Protein AF-A0A6F8SII3-F1 (afdb_monomer_lite)

Radius of gyration: 32.86 Å; chains: 1; bounding box: 68×38×106 Å

Foldseek 3Di:
DDDDDDDDDDDDDDDDDDDDDDDDDDDDDDDDDPVPVVVVVVVVVVVVPPVVPDPPVLVVLLLLLLVLLVVLLVVLLVQLCCQQPVVVVCLVLVVADDDVSSVVSNVVSVVSVVLSPLRPVCSVPVVVPVVSLVVNLVSLVCQLVVLVVCLVPDDPPSVSNNVVSVVSNVSSVVSSCSNCVSSVVSVVVVVVVVVVVVVVVVVVVVD

Organism: NCBI:txid2707299

Secondary structure (DSSP, 8-state):
---------------------------------HHHHHHHHHHHHHHTT------HHHHHHHHHHHHHHHHHHHHHHHHHHHHHH-GGGTGGGGT--HHHHHHHHHHHHHHHHHHHTTHHHHHH-TTT-HHHHHHHHHHHHHHHHHHHHHHHHPPTT-HHHHHHHHHHHHHHHHHHHHHHHHHHHHHHHHHHHHHHHHHHHHHHTT-

Structure (mmCIF, N/CA/C/O backbone):
data_AF-A0A6F8SII3-F1
#
_entry.id   AF-A0A6F8SII3-F1
#
loop_
_atom_site.group_PDB
_atom_site.id
_atom_site.type_symbol
_atom_site.label_atom_id
_atom_site.label_alt_id
_atom_site.label_comp_id
_atom_site.label_asym_id
_atom_site.label_entity_id
_atom_site.label_seq_id
_atom_site.pdbx_PDB_ins_code
_atom_site.Cartn_x
_atom_site.Cartn_y
_atom_site.Cartn_z
_atom_site.occupancy
_atom_site.B_iso_or_equiv
_atom_site.auth_seq_id
_atom_site.auth_comp_id
_atom_site.auth_asym_id
_atom_site.auth_atom_id
_atom_site.pdbx_PDB_model_num
ATOM 1 N N . MET A 1 1 ? 44.260 -7.971 26.014 1.00 38.69 1 MET A N 1
ATOM 2 C CA . MET A 1 1 ? 43.285 -7.071 26.680 1.00 38.69 1 MET A CA 1
ATOM 3 C C . MET A 1 1 ? 41.917 -7.359 26.072 1.00 38.69 1 MET A C 1
ATOM 5 O O . MET A 1 1 ? 41.828 -7.253 24.866 1.00 38.69 1 MET A O 1
ATOM 9 N N . ARG A 1 2 ? 40.842 -7.787 26.737 1.00 38.59 2 ARG A N 1
ATOM 10 C CA . ARG A 1 2 ? 40.501 -8.085 28.137 1.00 38.59 2 ARG A CA 1
ATOM 11 C C . ARG A 1 2 ? 39.716 -9.412 28.132 1.00 38.59 2 ARG A C 1
ATOM 13 O O . ARG A 1 2 ? 38.865 -9.598 27.271 1.00 38.59 2 ARG A O 1
ATOM 20 N N . SER A 1 3 ? 40.019 -10.299 29.076 1.00 33.94 3 SER A N 1
ATOM 21 C CA . SER A 1 3 ? 39.288 -11.546 29.341 1.00 33.94 3 SER A CA 1
ATOM 22 C C . SER A 1 3 ? 38.305 -11.300 30.490 1.00 33.94 3 SER A C 1
ATOM 24 O O . SER A 1 3 ? 38.691 -10.696 31.492 1.00 33.94 3 SER A O 1
ATOM 26 N N . PHE A 1 4 ? 37.046 -11.712 30.334 1.00 34.69 4 PHE A N 1
ATOM 27 C CA . PHE A 1 4 ? 36.018 -11.664 31.378 1.00 34.69 4 PHE A CA 1
ATOM 28 C C . PHE A 1 4 ? 36.060 -12.970 32.182 1.00 34.69 4 PHE A C 1
ATOM 30 O O . PHE A 1 4 ? 35.925 -14.048 31.608 1.00 34.69 4 PHE A O 1
ATOM 37 N N . ASN A 1 5 ? 36.226 -12.874 33.503 1.00 42.47 5 ASN A N 1
ATOM 38 C CA . ASN A 1 5 ? 36.204 -14.006 34.432 1.00 42.47 5 ASN A CA 1
ATOM 39 C C . ASN A 1 5 ? 35.095 -13.784 35.484 1.00 42.47 5 ASN A C 1
ATOM 41 O O . ASN A 1 5 ? 35.130 -12.753 36.159 1.00 42.47 5 ASN A O 1
ATOM 45 N N . PRO A 1 6 ? 34.114 -14.694 35.642 1.00 46.72 6 PRO A N 1
ATOM 46 C CA . PRO A 1 6 ? 33.075 -14.596 36.657 1.00 46.72 6 PRO A CA 1
ATOM 47 C C . PRO A 1 6 ? 33.342 -15.590 37.796 1.00 46.72 6 PRO A C 1
ATOM 49 O O . PRO A 1 6 ? 33.212 -16.796 37.602 1.00 46.72 6 PRO A O 1
ATOM 52 N N . ARG A 1 7 ? 33.684 -15.106 38.997 1.00 34.50 7 ARG A N 1
ATOM 53 C CA . ARG A 1 7 ? 33.478 -15.825 40.273 1.00 34.50 7 ARG A CA 1
ATOM 54 C C . ARG A 1 7 ? 33.967 -15.004 41.459 1.00 34.50 7 ARG A C 1
ATOM 56 O O . ARG A 1 7 ? 35.156 -14.737 41.576 1.00 34.50 7 ARG A O 1
ATOM 63 N N . SER A 1 8 ? 33.048 -14.681 42.358 1.00 35.84 8 SER A N 1
ATOM 64 C CA . SER A 1 8 ? 33.294 -14.441 43.785 1.00 35.84 8 SER A CA 1
ATOM 65 C C . SER A 1 8 ? 31.923 -14.289 44.450 1.00 35.84 8 SER A C 1
ATOM 67 O O . SER A 1 8 ? 31.066 -13.640 43.862 1.00 35.84 8 SER A O 1
ATOM 69 N N . ALA A 1 9 ? 31.581 -14.784 45.630 1.00 34.91 9 ALA A N 1
ATOM 70 C CA . ALA A 1 9 ? 32.000 -15.880 46.497 1.00 34.91 9 ALA A CA 1
ATOM 71 C C . ALA A 1 9 ? 30.883 -15.924 47.574 1.00 34.91 9 ALA A C 1
ATOM 73 O O . ALA A 1 9 ? 30.356 -14.875 47.942 1.00 34.91 9 ALA A O 1
ATOM 74 N N . ALA A 1 10 ? 30.480 -17.107 48.043 1.00 38.06 10 ALA A N 1
ATOM 75 C CA . ALA A 1 10 ? 29.629 -17.266 49.237 1.00 38.06 10 ALA A CA 1
ATOM 76 C C . ALA A 1 10 ? 30.468 -16.972 50.525 1.00 38.06 10 ALA A C 1
ATOM 78 O O . ALA A 1 10 ? 31.677 -16.780 50.364 1.00 38.06 10 ALA A O 1
ATOM 79 N N . PRO A 1 11 ? 29.934 -16.956 51.778 1.00 45.59 11 PRO A N 1
ATOM 80 C CA . PRO A 1 11 ? 29.246 -18.109 52.373 1.00 45.59 11 PRO A CA 1
ATOM 81 C C . PRO A 1 11 ? 28.088 -17.830 53.360 1.00 45.59 11 PRO A C 1
ATOM 83 O O . PRO A 1 11 ? 27.842 -16.728 53.840 1.00 45.59 11 PRO A O 1
ATOM 86 N N . VAL A 1 12 ? 27.401 -18.940 53.626 1.00 42.88 12 VAL A N 1
ATOM 87 C CA . VAL A 1 12 ? 26.365 -19.243 54.619 1.00 42.88 12 VAL A CA 1
ATOM 88 C C . VAL A 1 12 ? 26.913 -19.172 56.049 1.00 42.88 12 VAL A C 1
ATOM 90 O O . VAL A 1 12 ? 28.041 -19.598 56.291 1.00 42.88 12 VAL A O 1
ATOM 93 N N . GLN A 1 13 ? 26.084 -18.728 56.999 1.00 37.84 13 GLN A N 1
ATOM 94 C CA . GLN A 1 13 ? 26.328 -18.909 58.429 1.00 37.84 13 GLN A CA 1
ATOM 95 C C . GLN A 1 13 ? 25.034 -19.343 59.133 1.00 37.84 13 GLN A C 1
ATOM 97 O O . GLN A 1 13 ? 24.027 -18.640 59.108 1.00 37.84 13 GLN A O 1
ATOM 102 N N . ASP A 1 14 ? 25.097 -20.542 59.704 1.00 39.12 14 ASP A N 1
ATOM 103 C CA . ASP A 1 14 ? 24.102 -21.201 60.548 1.00 39.12 14 ASP A CA 1
ATOM 104 C C . ASP A 1 14 ? 24.423 -20.882 62.018 1.00 39.12 14 ASP A C 1
ATOM 106 O O . ASP A 1 14 ? 25.604 -20.842 62.384 1.00 39.12 14 ASP A O 1
ATOM 110 N N . ASN A 1 15 ? 23.414 -20.644 62.862 1.00 39.81 15 ASN A N 1
ATOM 111 C CA . ASN A 1 15 ? 23.611 -20.756 64.305 1.00 39.81 15 ASN A CA 1
ATOM 112 C C . ASN A 1 15 ? 22.314 -20.977 65.098 1.00 39.81 15 ASN A C 1
ATOM 114 O O . ASN A 1 15 ? 21.328 -20.249 65.010 1.00 39.81 15 ASN A O 1
ATOM 118 N N . THR A 1 16 ? 22.410 -22.009 65.921 1.00 37.91 16 THR A N 1
ATOM 119 C CA . THR A 1 16 ? 21.471 -22.609 66.865 1.00 37.91 16 THR A CA 1
ATOM 120 C C . THR A 1 16 ? 21.110 -21.740 68.079 1.00 37.91 16 THR A C 1
ATOM 122 O O . THR A 1 16 ? 21.978 -21.059 68.619 1.00 37.91 16 THR A O 1
ATOM 125 N N . GLY A 1 17 ? 19.915 -21.955 68.656 1.00 31.98 17 GLY A N 1
ATOM 126 C CA . GLY A 1 17 ? 19.811 -22.152 70.112 1.00 31.98 17 GLY A CA 1
ATOM 127 C C . GLY A 1 17 ? 18.766 -21.362 70.925 1.00 31.98 17 GLY A C 1
ATOM 128 O O . GLY A 1 17 ? 18.876 -20.157 71.096 1.00 31.98 17 GLY A O 1
ATOM 129 N N . LYS A 1 18 ? 17.926 -22.154 71.615 1.00 33.75 18 LYS A N 1
ATOM 130 C CA . LYS A 1 18 ? 17.371 -21.998 72.982 1.00 33.75 18 LYS A CA 1
ATOM 131 C C . LYS A 1 18 ? 15.990 -21.353 73.210 1.00 33.75 18 LYS A C 1
ATOM 133 O O . LYS A 1 18 ? 15.635 -20.297 72.711 1.00 33.75 18 LYS A O 1
ATOM 138 N N . ALA A 1 19 ? 15.253 -22.086 74.047 1.00 38.19 19 ALA A N 1
ATOM 139 C CA . ALA A 1 19 ? 13.868 -21.963 74.481 1.00 38.19 19 ALA A CA 1
ATOM 140 C C . ALA A 1 19 ? 13.674 -21.053 75.708 1.00 38.19 19 ALA A C 1
ATOM 142 O O . ALA A 1 19 ? 14.626 -20.874 76.468 1.00 38.19 19 ALA A O 1
ATOM 143 N N . SER A 1 20 ? 12.428 -20.612 75.966 1.00 34.84 20 SER A N 1
ATOM 144 C CA . SER A 1 20 ? 11.787 -20.607 77.304 1.00 34.84 20 SER A CA 1
ATOM 145 C C . SER A 1 20 ? 10.298 -20.190 77.287 1.00 34.84 20 SER A C 1
ATOM 147 O O . SER A 1 20 ? 9.977 -19.059 76.950 1.00 34.84 20 SER A O 1
ATOM 149 N N . ALA A 1 21 ? 9.463 -21.125 77.765 1.00 35.59 21 ALA A N 1
ATOM 150 C CA . ALA A 1 21 ? 8.305 -21.004 78.673 1.00 35.59 21 ALA A CA 1
ATOM 151 C C . ALA A 1 21 ? 6.945 -20.370 78.244 1.00 35.59 21 ALA A C 1
ATOM 153 O O . ALA A 1 21 ? 6.898 -19.505 77.376 1.00 35.59 21 ALA A O 1
ATOM 154 N N . PRO A 1 22 ? 5.819 -20.830 78.856 1.00 49.34 22 PRO A N 1
ATOM 155 C CA . PRO A 1 22 ? 4.459 -20.731 78.317 1.00 49.34 22 PRO A CA 1
ATOM 156 C C . PRO A 1 22 ? 3.602 -19.665 79.019 1.00 49.34 22 PRO A C 1
ATOM 158 O O . PRO A 1 22 ? 3.769 -19.425 80.213 1.00 49.34 22 PRO A O 1
ATOM 161 N N . ILE A 1 23 ? 2.622 -19.083 78.319 1.00 36.78 23 ILE A N 1
ATOM 162 C CA . ILE A 1 23 ? 1.588 -18.246 78.947 1.00 36.78 23 ILE A CA 1
ATOM 163 C C . ILE A 1 23 ? 0.209 -18.555 78.352 1.00 36.78 23 ILE A C 1
ATOM 165 O O . ILE A 1 23 ? -0.030 -18.382 77.162 1.00 36.78 23 ILE A O 1
ATOM 169 N N . ALA A 1 24 ? -0.641 -19.046 79.253 1.00 34.44 24 ALA A N 1
ATOM 170 C CA . ALA A 1 24 ? -2.087 -18.900 79.389 1.00 34.44 24 ALA A CA 1
ATOM 171 C C . ALA A 1 24 ? -2.961 -18.629 78.147 1.00 34.44 24 ALA A C 1
ATOM 173 O O . ALA A 1 24 ? -2.970 -17.563 77.539 1.00 34.44 24 ALA A O 1
ATOM 174 N N . GLN A 1 25 ? -3.815 -19.621 77.929 1.00 37.06 25 GLN A N 1
ATOM 175 C CA . GLN A 1 25 ? -5.139 -19.622 77.322 1.00 37.06 25 GLN A CA 1
ATOM 176 C C . GLN A 1 25 ? -5.977 -18.360 77.614 1.00 37.06 25 GLN A C 1
ATOM 178 O O . GLN A 1 25 ? -6.107 -17.945 78.766 1.00 37.06 25 GLN A O 1
ATOM 183 N N . ASN A 1 26 ? -6.616 -17.811 76.577 1.00 33.72 26 ASN A N 1
ATOM 184 C CA . ASN A 1 26 ? -7.869 -17.080 76.734 1.00 33.72 26 ASN A CA 1
ATOM 185 C C . ASN A 1 26 ? -8.786 -17.389 75.543 1.00 33.72 26 ASN A C 1
ATOM 187 O O . ASN A 1 26 ? -8.555 -16.953 74.414 1.00 33.72 26 ASN A O 1
ATOM 191 N N . ASP A 1 27 ? -9.789 -18.211 75.829 1.00 37.97 27 ASP A N 1
ATOM 192 C CA . ASP A 1 27 ? -10.889 -18.576 74.954 1.00 37.97 27 ASP A CA 1
ATOM 193 C C . ASP A 1 27 ? -11.845 -17.391 74.835 1.00 37.97 27 ASP A C 1
ATOM 195 O O . ASP A 1 27 ? -12.364 -16.935 75.850 1.00 37.97 27 ASP A O 1
ATOM 199 N N . SER A 1 28 ? -12.083 -16.906 73.614 1.00 42.75 28 SER A N 1
ATOM 200 C CA . SER A 1 28 ? -13.325 -16.262 73.145 1.00 42.75 28 SER A CA 1
ATOM 201 C C . SER A 1 28 ? -13.045 -15.549 71.827 1.00 42.75 28 SER A C 1
ATOM 203 O O . SER A 1 28 ? -12.413 -14.501 71.842 1.00 42.75 28 SER A O 1
ATOM 205 N N . GLN A 1 29 ? -13.540 -16.078 70.706 1.00 36.91 29 GLN A N 1
ATOM 206 C CA . GLN A 1 29 ? -14.192 -15.302 69.638 1.00 36.91 29 GLN A CA 1
ATOM 207 C C . GLN A 1 29 ? -14.598 -16.252 68.503 1.00 36.91 29 GLN A C 1
ATOM 209 O O . GLN A 1 29 ? -13.806 -16.653 67.659 1.00 36.91 29 GLN A O 1
ATOM 214 N N . LEU A 1 30 ? -15.881 -16.604 68.557 1.00 36.81 30 LEU A N 1
ATOM 215 C CA . LEU A 1 30 ? -16.796 -16.683 67.425 1.00 36.81 30 LEU A CA 1
ATOM 216 C C . LEU A 1 30 ? -16.387 -17.582 66.244 1.00 36.81 30 LEU A C 1
ATOM 218 O O . LEU A 1 30 ? -15.783 -17.167 65.258 1.00 36.81 30 LEU A O 1
ATOM 222 N N . ASN A 1 31 ? -16.863 -18.823 66.346 1.00 39.72 31 ASN A N 1
ATOM 223 C CA . ASN A 1 31 ? -17.127 -19.741 65.246 1.00 39.72 31 ASN A CA 1
ATOM 224 C C . ASN A 1 31 ? -17.737 -18.993 64.041 1.00 39.72 31 ASN A C 1
ATOM 226 O O . ASN A 1 31 ? -18.907 -18.612 64.075 1.00 39.72 31 ASN A O 1
ATOM 230 N N . SER A 1 32 ? -16.945 -18.774 62.992 1.00 45.09 32 SER A N 1
ATOM 231 C CA . SER A 1 32 ? -17.450 -18.436 61.663 1.00 45.09 32 SER A CA 1
ATOM 232 C C . SER A 1 32 ? -17.135 -19.607 60.743 1.00 45.09 32 SER A C 1
ATOM 234 O O . SER A 1 32 ? -15.983 -19.979 60.529 1.00 45.09 32 SER A O 1
ATOM 236 N N . ASP A 1 33 ? -18.209 -20.236 60.285 1.00 45.94 33 ASP A N 1
ATOM 237 C CA . ASP A 1 33 ? -18.223 -21.423 59.447 1.00 45.94 33 ASP A CA 1
ATOM 238 C C . ASP A 1 33 ? -17.361 -21.221 58.173 1.00 45.94 33 ASP A C 1
ATOM 240 O O . ASP A 1 33 ? -17.612 -20.283 57.405 1.00 45.94 33 ASP A O 1
ATOM 244 N N . PRO A 1 34 ? -16.350 -22.073 57.899 1.00 49.56 34 PRO A N 1
ATOM 245 C CA . PRO A 1 34 ? -15.496 -21.949 56.714 1.00 49.56 34 PRO A CA 1
ATOM 246 C C . PRO A 1 34 ? -16.248 -22.145 55.388 1.00 49.56 34 PRO A C 1
ATOM 248 O O . PRO A 1 34 ? -15.718 -21.821 54.320 1.00 49.56 34 PRO A O 1
ATOM 251 N N . THR A 1 35 ? -17.464 -22.702 55.420 1.00 51.16 35 THR A N 1
ATOM 252 C CA . THR A 1 35 ? -18.195 -23.059 54.198 1.00 51.16 35 THR A CA 1
ATOM 253 C C . THR A 1 35 ? -18.894 -21.882 53.511 1.00 51.16 35 THR A C 1
ATOM 255 O O . THR A 1 35 ? -19.099 -21.939 52.295 1.00 51.16 35 THR A O 1
ATOM 258 N N . ASP A 1 36 ? -19.138 -20.767 54.206 1.00 49.41 36 ASP A N 1
ATOM 259 C CA . ASP A 1 36 ? -19.886 -19.631 53.639 1.00 49.41 36 ASP A CA 1
ATOM 260 C C . ASP A 1 36 ? -18.989 -18.604 52.909 1.00 49.41 36 ASP A C 1
ATOM 262 O O . ASP A 1 36 ? -19.377 -17.981 51.912 1.00 49.41 36 ASP A O 1
ATOM 266 N N . GLN A 1 37 ? -17.717 -18.488 53.315 1.00 50.97 37 GLN A N 1
ATOM 267 C CA . GLN A 1 37 ? -16.734 -17.627 52.634 1.00 50.97 37 GLN A CA 1
ATOM 268 C C . GLN A 1 37 ? -16.282 -18.185 51.276 1.00 50.97 37 GLN A C 1
ATOM 270 O O . GLN A 1 37 ? -15.912 -17.426 50.377 1.00 50.97 37 GLN A O 1
ATOM 275 N N . SER A 1 38 ? -16.331 -19.508 51.090 1.00 49.97 38 SER A N 1
ATOM 276 C CA . SER A 1 38 ? -15.971 -20.153 49.820 1.00 49.97 38 SER A CA 1
ATOM 277 C C . SER A 1 38 ? -17.043 -19.938 48.747 1.00 49.97 38 SER A C 1
ATOM 279 O O . SER A 1 38 ? -16.726 -19.681 47.583 1.00 49.97 38 SER A O 1
ATOM 281 N N . ALA A 1 39 ? -18.323 -19.982 49.132 1.00 52.50 39 ALA A N 1
ATOM 282 C CA . ALA A 1 39 ? -19.448 -19.748 48.229 1.00 52.50 39 ALA A CA 1
ATOM 283 C C . ALA A 1 39 ? -19.552 -18.273 47.808 1.00 52.50 39 ALA A C 1
ATOM 285 O O . ALA A 1 39 ? -19.771 -17.979 46.629 1.00 52.50 39 ALA A O 1
ATOM 286 N N . THR A 1 40 ? -19.317 -17.347 48.740 1.00 52.84 40 THR A N 1
ATOM 287 C CA . THR A 1 40 ? -19.290 -15.901 48.472 1.00 52.84 40 THR A CA 1
ATOM 288 C C . THR A 1 40 ? -18.082 -15.491 47.621 1.00 52.84 40 THR A C 1
ATOM 290 O O . THR A 1 40 ? -18.275 -14.804 46.617 1.00 52.84 40 THR A O 1
ATOM 293 N N . ASN A 1 41 ? -16.870 -16.000 47.890 1.00 51.31 41 ASN A N 1
ATOM 294 C CA . ASN A 1 41 ? -15.707 -15.763 47.016 1.00 5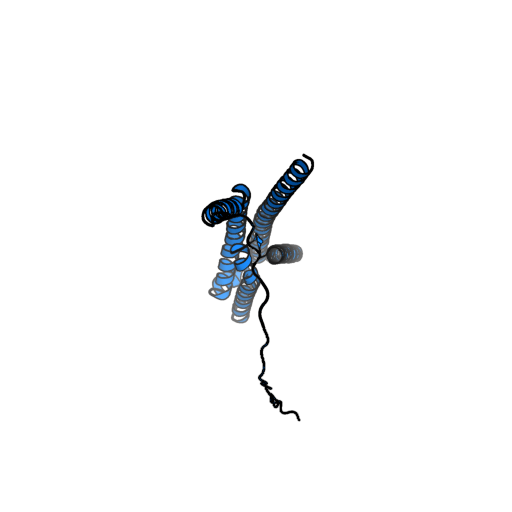1.31 41 ASN A CA 1
ATOM 295 C C . ASN A 1 41 ? -15.872 -16.373 45.618 1.00 51.31 41 ASN A C 1
ATOM 297 O O . ASN A 1 41 ? -15.472 -15.767 44.624 1.00 51.31 41 ASN A O 1
ATOM 301 N N . ARG A 1 42 ? -16.499 -17.552 45.504 1.00 53.41 42 ARG A N 1
ATOM 302 C CA . ARG A 1 42 ? -16.769 -18.180 44.202 1.00 53.41 42 ARG A CA 1
ATOM 303 C C . ARG A 1 42 ? -17.774 -17.371 43.381 1.00 53.41 42 ARG A C 1
ATOM 305 O O . ARG A 1 42 ? -17.641 -17.311 42.161 1.00 53.41 42 ARG A O 1
ATOM 312 N N . LYS A 1 43 ? -18.758 -16.743 44.027 1.00 48.56 43 LYS A N 1
ATOM 313 C CA . LYS A 1 43 ? -19.755 -15.891 43.363 1.00 48.56 43 LYS A CA 1
ATOM 314 C C . LYS A 1 43 ? -19.143 -14.556 42.922 1.00 48.56 43 LYS A C 1
ATOM 316 O O . LYS A 1 43 ? -19.246 -14.207 41.752 1.00 48.56 43 LYS A O 1
ATOM 321 N N . ILE A 1 44 ? -18.368 -13.908 43.796 1.00 52.88 44 ILE A N 1
ATOM 322 C CA . ILE A 1 44 ? -17.645 -12.663 43.486 1.00 52.88 44 ILE A CA 1
ATOM 323 C C . ILE A 1 44 ? -16.597 -12.884 42.378 1.00 52.88 44 ILE A C 1
ATOM 325 O O . ILE A 1 44 ? -16.479 -12.062 41.469 1.00 52.88 44 ILE A O 1
ATOM 329 N N . GLY A 1 45 ? -15.888 -14.018 42.378 1.00 46.06 45 GLY A N 1
ATOM 330 C CA . GLY A 1 45 ? -14.936 -14.379 41.320 1.00 46.06 45 GLY A CA 1
ATOM 331 C C . GLY A 1 45 ? -15.590 -14.708 39.971 1.00 46.06 45 GLY A C 1
ATOM 332 O O . GLY A 1 45 ? -14.987 -14.475 38.924 1.00 46.06 45 GLY A O 1
ATOM 333 N N . LYS A 1 46 ? -16.836 -15.200 39.975 1.00 46.53 46 LYS A N 1
ATOM 334 C CA . LYS A 1 46 ? -17.601 -15.514 38.757 1.00 46.53 46 LYS A CA 1
ATOM 335 C C . LYS A 1 46 ? -18.229 -14.265 38.127 1.00 46.53 46 LYS A C 1
ATOM 337 O O . LYS A 1 46 ? -18.274 -14.178 36.903 1.00 46.53 46 LYS A O 1
ATOM 342 N N . ASP A 1 47 ? -18.600 -13.279 38.944 1.00 46.94 47 ASP A N 1
ATOM 343 C CA . ASP A 1 47 ? -19.161 -11.995 38.496 1.00 46.94 47 ASP A CA 1
ATOM 344 C C . ASP A 1 47 ? -18.061 -10.987 38.083 1.00 46.94 47 ASP A C 1
ATOM 346 O O . ASP A 1 47 ? -18.231 -10.201 37.143 1.00 46.94 47 ASP A O 1
ATOM 350 N N . SER A 1 48 ? -16.872 -11.079 38.697 1.00 45.53 48 SER A N 1
ATOM 351 C CA . SER A 1 48 ? -15.663 -10.322 38.306 1.00 45.53 48 SER A CA 1
ATOM 352 C C . SER A 1 48 ? -15.037 -10.820 36.997 1.00 45.53 48 SER A C 1
ATOM 354 O O . SER A 1 48 ? -14.283 -10.100 36.347 1.00 45.53 48 SER A O 1
ATOM 356 N N . ALA A 1 49 ? -15.383 -12.040 36.578 1.00 44.53 49 ALA A N 1
ATOM 357 C CA . ALA A 1 49 ? -15.070 -12.594 35.267 1.00 44.53 49 ALA A CA 1
ATOM 358 C C . ALA A 1 49 ? -16.195 -12.332 34.252 1.00 44.53 49 ALA A C 1
ATOM 360 O O . ALA A 1 49 ? -16.380 -13.099 33.301 1.00 44.53 49 ALA A O 1
ATOM 361 N N . SER A 1 50 ? -16.938 -11.230 34.412 1.00 43.81 50 SER A N 1
ATOM 362 C CA . SER A 1 50 ? -17.620 -10.598 33.288 1.00 43.81 50 SER A CA 1
ATOM 363 C C . SER A 1 50 ? -16.548 -10.182 32.281 1.00 43.81 50 SER A C 1
ATOM 365 O O . SER A 1 50 ? -16.033 -9.069 32.296 1.00 43.81 50 SER A O 1
ATOM 367 N N . LEU A 1 51 ? -16.161 -11.130 31.418 1.00 52.62 51 LEU A N 1
ATOM 368 C CA . LEU A 1 51 ? -15.427 -10.890 30.185 1.00 52.62 51 LEU A CA 1
ATOM 369 C C . LEU A 1 51 ? -16.040 -9.639 29.577 1.00 52.62 51 LEU A C 1
ATOM 371 O O . LEU A 1 51 ? -17.173 -9.692 29.093 1.00 52.62 51 LEU A O 1
ATOM 375 N N . GLN A 1 52 ? -15.331 -8.515 29.681 1.00 57.00 52 GLN A N 1
ATOM 376 C CA . GLN A 1 52 ? -15.759 -7.242 29.137 1.00 57.00 52 GLN A CA 1
ATOM 377 C C . GLN A 1 52 ? -15.860 -7.447 27.628 1.00 57.00 52 GLN A C 1
ATOM 379 O O . GLN A 1 52 ? -14.877 -7.364 26.891 1.00 57.00 52 GLN A O 1
ATOM 384 N N . LYS A 1 53 ? -17.042 -7.870 27.182 1.00 70.50 53 LYS A N 1
ATOM 385 C CA . LYS A 1 53 ? -17.254 -8.386 25.840 1.00 70.50 53 LYS A CA 1
ATOM 386 C C . LYS A 1 53 ? -17.066 -7.209 24.905 1.00 70.50 53 LYS A C 1
ATOM 388 O O . LYS A 1 53 ? -17.824 -6.241 24.970 1.00 70.50 53 LYS A O 1
ATOM 393 N N . VAL A 1 54 ? -16.034 -7.277 24.064 1.00 78.31 54 VAL A N 1
ATOM 394 C CA . VAL A 1 54 ? -15.773 -6.242 23.060 1.00 78.31 54 VAL A CA 1
ATOM 395 C C . VAL A 1 54 ? -17.075 -6.004 22.286 1.00 78.31 54 VAL A C 1
ATOM 397 O O . VAL A 1 54 ? -17.698 -6.979 21.847 1.00 78.31 54 VAL A O 1
ATOM 400 N N . PRO A 1 55 ? -17.537 -4.747 22.138 1.00 87.56 55 PRO A N 1
ATOM 401 C CA . PRO A 1 55 ? -18.807 -4.487 21.480 1.00 87.56 55 PRO A CA 1
ATOM 402 C C . PRO A 1 55 ? -18.813 -5.070 20.070 1.00 87.56 55 PRO A C 1
ATOM 404 O O . PRO A 1 55 ? -17.883 -4.837 19.298 1.00 87.56 55 PRO A O 1
ATOM 407 N N . ARG A 1 56 ? -19.896 -5.767 19.698 1.00 90.56 56 ARG A N 1
ATOM 408 C CA . ARG A 1 56 ? -20.037 -6.430 18.385 1.00 90.56 56 ARG A CA 1
ATOM 409 C C . ARG A 1 56 ? -19.686 -5.505 17.213 1.00 90.56 56 ARG A C 1
ATOM 411 O O . ARG A 1 56 ? -19.074 -5.948 16.250 1.00 90.56 56 ARG A O 1
ATOM 418 N N . ARG A 1 57 ? -20.039 -4.217 17.306 1.00 91.56 57 ARG A N 1
ATOM 419 C CA . ARG A 1 57 ? -19.725 -3.198 16.288 1.00 91.56 57 ARG A CA 1
ATOM 420 C C . ARG A 1 57 ? -18.218 -2.989 16.099 1.00 91.56 57 ARG A C 1
ATOM 422 O O . ARG A 1 57 ? -17.776 -2.869 14.964 1.00 91.56 57 ARG A O 1
ATOM 429 N N . VAL A 1 58 ? -17.442 -2.985 17.185 1.00 92.88 58 VAL A N 1
ATOM 430 C CA . VAL A 1 58 ? -15.975 -2.877 17.132 1.00 92.88 58 VAL A CA 1
ATOM 431 C C . VAL A 1 58 ? -15.393 -4.137 16.505 1.00 92.88 58 VAL A C 1
ATOM 433 O O . VAL A 1 58 ? -14.583 -4.029 15.597 1.00 92.88 58 VAL A O 1
ATOM 436 N N . THR A 1 59 ? -15.878 -5.323 16.890 1.00 94.38 59 THR A N 1
ATOM 437 C CA . THR A 1 59 ? -15.447 -6.591 16.281 1.00 94.38 59 THR A CA 1
ATOM 438 C C . THR A 1 59 ? -15.690 -6.620 14.771 1.00 94.38 59 THR A C 1
ATOM 440 O O . THR A 1 59 ? -14.791 -6.983 14.018 1.00 94.38 59 THR A O 1
ATOM 443 N N . VAL A 1 60 ? -16.879 -6.214 14.314 1.00 96.19 60 VAL A N 1
ATOM 444 C CA . VAL A 1 60 ? -17.195 -6.136 12.878 1.00 96.19 60 VAL A CA 1
ATOM 445 C C . VAL A 1 60 ? -16.282 -5.130 12.175 1.00 96.19 60 VAL A C 1
ATOM 447 O O . VAL A 1 60 ? -15.698 -5.464 11.150 1.00 96.19 60 VAL A O 1
ATOM 450 N N . ALA A 1 61 ? -16.093 -3.934 12.739 1.00 96.62 61 ALA A N 1
ATOM 451 C CA . ALA A 1 61 ? -15.203 -2.928 12.161 1.00 96.62 61 ALA A CA 1
ATOM 452 C C . ALA A 1 61 ? -13.744 -3.406 12.087 1.00 96.62 61 ALA A C 1
ATOM 454 O O . ALA A 1 61 ? -13.070 -3.160 11.091 1.00 96.62 61 ALA A O 1
ATOM 455 N N . THR A 1 62 ? -13.266 -4.150 13.090 1.00 97.19 62 THR A N 1
ATOM 456 C CA . THR A 1 62 ? -11.950 -4.796 13.049 1.00 97.19 62 THR A CA 1
ATOM 457 C C . THR A 1 62 ? -11.846 -5.749 11.862 1.00 97.19 62 THR A C 1
ATOM 459 O O . THR A 1 62 ? -10.862 -5.686 11.135 1.00 97.19 62 THR A O 1
ATOM 462 N N . TRP A 1 63 ? -12.851 -6.596 11.622 1.00 98.19 63 TRP A N 1
ATOM 463 C CA . TRP A 1 63 ? -12.859 -7.488 10.458 1.00 98.19 63 TRP A CA 1
ATOM 464 C C . TRP A 1 63 ? -12.876 -6.733 9.130 1.00 98.19 63 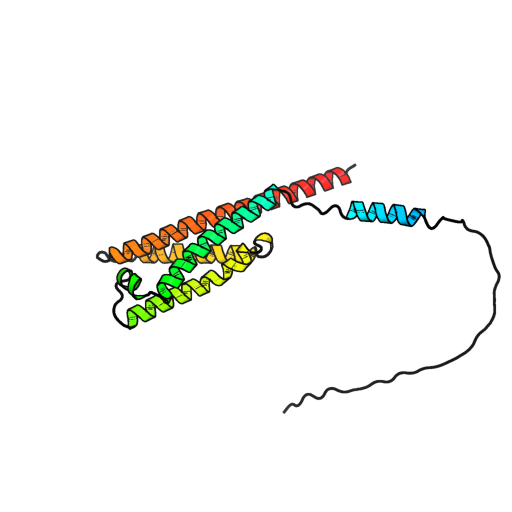TRP A C 1
ATOM 466 O O . TRP A 1 63 ? -12.133 -7.106 8.228 1.00 98.19 63 TRP A O 1
ATOM 476 N N . VAL A 1 64 ? -13.649 -5.650 9.022 1.00 98.19 64 VAL A N 1
ATOM 477 C CA . VAL A 1 64 ? -13.650 -4.798 7.821 1.00 98.19 64 VAL A CA 1
ATOM 478 C C . VAL A 1 64 ? -12.253 -4.236 7.556 1.00 98.19 64 VAL A C 1
ATOM 480 O O . VAL A 1 64 ? -11.754 -4.379 6.447 1.00 98.19 64 VAL A O 1
ATOM 483 N N . VAL A 1 65 ? -11.576 -3.693 8.576 1.00 98.31 65 VAL A N 1
ATOM 484 C CA . VAL A 1 65 ? -10.184 -3.221 8.447 1.00 98.31 65 VAL A CA 1
ATOM 485 C C . VAL A 1 65 ? -9.265 -4.334 7.950 1.00 98.31 65 VAL A C 1
ATOM 487 O O . VAL A 1 65 ? -8.482 -4.112 7.031 1.00 98.31 65 VAL A O 1
ATOM 490 N N . ARG A 1 66 ? -9.376 -5.545 8.513 1.00 98.56 66 ARG A N 1
ATOM 491 C CA . ARG A 1 66 ? -8.564 -6.687 8.072 1.00 98.56 66 ARG A CA 1
ATOM 492 C C . ARG A 1 66 ? -8.772 -6.996 6.597 1.00 98.56 66 ARG A C 1
ATOM 494 O O . ARG A 1 66 ? -7.790 -7.180 5.893 1.00 98.56 66 ARG A O 1
ATOM 501 N N . LEU A 1 67 ? -10.023 -7.042 6.144 1.00 98.62 67 LEU A N 1
ATOM 502 C CA . LEU A 1 67 ? -10.355 -7.337 4.751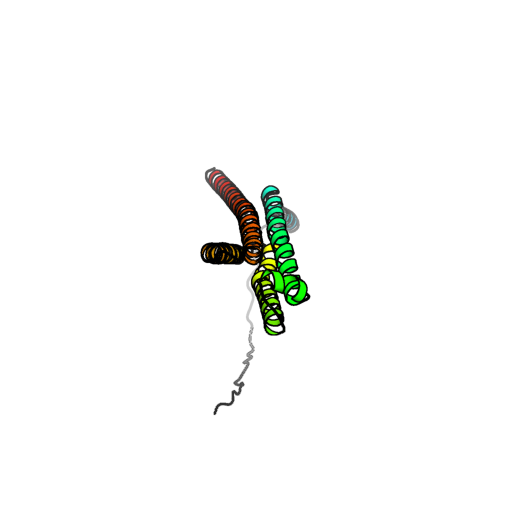 1.00 98.62 67 LEU A CA 1
ATOM 503 C C . LEU A 1 67 ? -9.863 -6.234 3.809 1.00 98.62 67 LEU A C 1
ATOM 505 O O . LEU A 1 67 ? -9.275 -6.545 2.781 1.00 98.62 67 LEU A O 1
ATOM 509 N N . CYS A 1 68 ? -10.033 -4.963 4.181 1.00 98.56 68 CYS A N 1
ATOM 510 C CA . CYS A 1 68 ? -9.551 -3.826 3.398 1.00 98.56 68 CYS A CA 1
ATOM 511 C C . CYS A 1 68 ? -8.025 -3.845 3.231 1.00 98.56 68 CYS A C 1
ATOM 513 O O . CYS A 1 68 ? -7.533 -3.759 2.110 1.00 98.56 68 CYS A O 1
ATOM 515 N N . PHE A 1 69 ? -7.274 -4.008 4.325 1.00 98.50 69 PHE A N 1
ATOM 516 C CA . PHE A 1 69 ? -5.810 -4.084 4.267 1.00 98.50 69 PHE A CA 1
ATOM 517 C C . PHE A 1 69 ? -5.333 -5.360 3.562 1.00 98.50 69 PHE A C 1
ATOM 519 O O . PHE A 1 69 ? -4.363 -5.311 2.814 1.00 98.50 69 PHE A O 1
ATOM 526 N N . ALA A 1 70 ? -6.009 -6.497 3.763 1.00 98.62 70 ALA A N 1
ATOM 527 C CA . ALA A 1 70 ? -5.662 -7.752 3.099 1.00 98.62 70 ALA A CA 1
ATOM 528 C C . ALA A 1 70 ? -5.894 -7.695 1.587 1.00 98.62 70 ALA A C 1
ATOM 530 O O . ALA A 1 70 ? -5.075 -8.213 0.837 1.00 98.62 70 ALA A O 1
ATOM 531 N N . PHE A 1 71 ? -6.971 -7.053 1.135 1.00 98.38 71 PHE A N 1
ATOM 532 C CA . PHE A 1 71 ? -7.232 -6.868 -0.289 1.00 98.38 71 PHE A CA 1
ATOM 533 C C . PHE A 1 71 ? -6.099 -6.087 -0.962 1.00 98.38 71 PHE A C 1
ATOM 535 O O . PHE A 1 71 ? -5.509 -6.579 -1.921 1.00 98.38 71 PHE A O 1
ATOM 542 N N . VAL A 1 72 ? -5.741 -4.921 -0.411 1.00 97.88 72 VAL A N 1
ATOM 543 C CA . VAL A 1 72 ? -4.641 -4.098 -0.942 1.00 97.88 72 VAL A CA 1
ATOM 544 C C . VAL A 1 72 ? -3.318 -4.865 -0.906 1.00 97.88 72 VAL A C 1
ATOM 546 O O . VAL A 1 72 ? -2.605 -4.908 -1.904 1.00 97.88 72 VAL A O 1
ATOM 549 N N . PHE A 1 73 ? -3.028 -5.550 0.203 1.00 98.38 73 PHE A N 1
ATOM 550 C CA . PHE A 1 73 ? -1.843 -6.397 0.335 1.00 98.38 73 PHE A CA 1
ATOM 551 C C . PHE A 1 73 ? -1.756 -7.468 -0.759 1.00 98.38 73 PHE A C 1
ATOM 553 O O . PHE A 1 73 ? -0.705 -7.631 -1.370 1.00 98.38 73 PHE A O 1
ATOM 560 N N . VAL A 1 74 ? -2.846 -8.192 -1.030 1.00 98.44 74 VAL A N 1
ATOM 561 C CA . VAL A 1 74 ? -2.855 -9.261 -2.040 1.00 98.44 74 VAL A CA 1
ATOM 562 C C . VAL A 1 74 ? -2.617 -8.699 -3.437 1.00 98.44 74 VAL A C 1
ATOM 564 O O . VAL A 1 74 ? -1.792 -9.246 -4.166 1.00 98.44 74 VAL A O 1
ATOM 567 N N . VAL A 1 75 ? -3.283 -7.599 -3.798 1.00 97.00 75 VAL A N 1
ATOM 568 C CA . VAL A 1 75 ? -3.096 -6.952 -5.107 1.00 97.00 75 VAL A CA 1
ATOM 569 C C . VAL A 1 75 ? -1.651 -6.469 -5.271 1.00 97.00 75 VAL A C 1
ATOM 571 O O . VAL A 1 75 ? -1.016 -6.755 -6.287 1.00 97.00 75 VAL A O 1
ATOM 574 N N . ASN A 1 76 ? -1.091 -5.829 -4.243 1.00 97.00 76 ASN A N 1
ATOM 575 C CA . ASN A 1 76 ? 0.288 -5.346 -4.268 1.00 97.00 76 ASN A CA 1
ATOM 576 C C . ASN A 1 76 ? 1.304 -6.487 -4.354 1.00 97.00 76 ASN A C 1
ATOM 578 O O . ASN A 1 76 ? 2.240 -6.417 -5.146 1.00 97.00 76 ASN A O 1
ATOM 582 N N . VAL A 1 77 ? 1.122 -7.557 -3.575 1.00 98.00 77 VAL A N 1
ATOM 583 C CA . VAL A 1 77 ? 2.005 -8.732 -3.617 1.00 98.00 77 VAL A CA 1
ATOM 584 C C . VAL A 1 77 ? 1.904 -9.446 -4.960 1.00 98.00 77 VAL A C 1
ATOM 586 O O . VAL A 1 77 ? 2.928 -9.869 -5.488 1.00 98.00 77 VAL A O 1
ATOM 589 N N . GLN A 1 78 ? 0.713 -9.547 -5.553 1.00 97.75 78 GLN A N 1
ATOM 590 C CA . GLN A 1 78 ? 0.553 -10.110 -6.893 1.00 97.75 78 GLN A CA 1
ATOM 591 C C . GLN A 1 78 ? 1.357 -9.312 -7.927 1.00 97.75 78 GLN A C 1
ATOM 593 O O . GLN A 1 78 ? 2.084 -9.907 -8.721 1.00 97.75 78 GLN A O 1
ATOM 598 N N . CYS A 1 79 ? 1.271 -7.979 -7.891 1.00 95.69 79 CYS A N 1
ATOM 599 C CA . CYS A 1 79 ? 2.063 -7.104 -8.756 1.00 95.69 79 CYS A CA 1
ATOM 600 C C . CYS A 1 79 ? 3.573 -7.311 -8.532 1.00 95.69 79 CYS A C 1
ATOM 602 O O . CYS A 1 79 ? 4.329 -7.561 -9.471 1.00 95.69 79 CYS A O 1
ATOM 604 N N . ALA A 1 80 ? 3.993 -7.322 -7.266 1.00 97.56 80 ALA A N 1
ATOM 605 C CA . ALA A 1 80 ? 5.381 -7.507 -6.866 1.00 97.56 80 ALA A CA 1
ATOM 606 C C . ALA A 1 80 ? 5.971 -8.838 -7.363 1.00 97.56 80 ALA A C 1
ATOM 608 O O . ALA A 1 80 ? 7.080 -8.881 -7.900 1.00 97.56 80 ALA A O 1
ATOM 609 N N . LEU A 1 81 ? 5.212 -9.928 -7.217 1.00 98.38 81 LEU A N 1
ATOM 610 C CA . LEU A 1 81 ? 5.598 -11.251 -7.702 1.00 98.38 81 LEU A CA 1
ATOM 611 C C . LEU A 1 81 ? 5.625 -11.308 -9.230 1.00 98.38 81 LEU A C 1
ATOM 613 O O . LEU A 1 81 ? 6.539 -11.915 -9.782 1.00 98.38 81 LEU A O 1
ATOM 617 N N . GLY A 1 82 ? 4.688 -10.644 -9.913 1.00 97.50 82 GLY A N 1
ATOM 618 C CA . GLY A 1 82 ? 4.704 -10.514 -11.371 1.00 97.50 82 GLY A CA 1
ATOM 619 C C . GLY A 1 82 ? 6.004 -9.878 -11.870 1.00 97.50 82 GLY A C 1
ATOM 620 O O . GLY A 1 82 ? 6.676 -10.436 -12.740 1.00 97.50 82 GLY A O 1
ATOM 621 N N . PHE A 1 83 ? 6.417 -8.771 -11.253 1.00 97.25 83 PHE A N 1
ATOM 622 C CA . PHE A 1 83 ? 7.674 -8.090 -11.573 1.00 97.25 83 PHE A CA 1
ATOM 623 C C . PHE A 1 83 ? 8.919 -8.914 -11.227 1.00 97.25 83 PHE A C 1
ATOM 625 O O . PHE A 1 83 ? 9.870 -8.946 -12.005 1.00 97.25 83 PHE A O 1
ATOM 632 N N . ALA A 1 84 ? 8.924 -9.611 -10.089 1.00 97.88 84 ALA A N 1
ATOM 633 C CA . ALA A 1 84 ? 10.081 -10.384 -9.641 1.00 97.88 84 ALA A CA 1
ATOM 634 C C . ALA A 1 84 ? 10.279 -11.699 -10.421 1.00 97.88 84 ALA A C 1
ATOM 636 O O . ALA A 1 84 ? 11.413 -12.068 -10.743 1.00 97.88 84 ALA A O 1
ATOM 637 N N . LEU A 1 85 ? 9.189 -12.416 -10.711 1.00 98.12 85 LEU A N 1
ATOM 638 C CA . LEU A 1 85 ? 9.226 -13.777 -11.261 1.00 98.12 85 LEU A CA 1
ATOM 639 C C . LEU A 1 85 ? 9.021 -13.819 -12.776 1.00 98.12 85 LEU A C 1
ATOM 641 O O . LEU A 1 85 ? 9.554 -14.705 -13.439 1.00 98.12 85 LEU A O 1
ATOM 645 N N . THR A 1 86 ? 8.277 -12.863 -13.328 1.00 97.00 86 THR A N 1
ATOM 646 C CA . THR A 1 86 ? 7.955 -12.786 -14.763 1.00 97.00 86 THR A CA 1
ATOM 647 C C . THR A 1 86 ? 8.246 -11.394 -15.349 1.00 97.00 86 THR A C 1
ATOM 649 O O . THR A 1 86 ? 7.393 -10.826 -16.027 1.00 97.00 86 THR A O 1
ATOM 652 N N . PRO A 1 87 ? 9.446 -10.822 -15.125 1.00 96.69 87 PRO A N 1
ATOM 653 C CA . PRO A 1 87 ? 9.785 -9.440 -15.502 1.00 96.69 87 PRO A CA 1
ATOM 654 C C . PRO A 1 87 ? 9.605 -9.134 -16.995 1.00 96.69 87 PRO A C 1
ATOM 656 O O . PRO A 1 87 ? 9.202 -8.030 -17.352 1.00 96.69 87 PRO A O 1
ATOM 659 N N . GLU A 1 88 ? 9.856 -10.115 -17.864 1.00 96.12 88 GLU A N 1
ATOM 660 C CA . GLU A 1 88 ? 9.762 -9.978 -19.326 1.00 96.12 88 GLU A CA 1
ATOM 661 C C . GLU A 1 88 ? 8.342 -9.604 -19.791 1.00 96.12 88 GLU A C 1
ATOM 663 O O . GLU A 1 88 ? 8.178 -8.926 -20.800 1.00 96.12 88 GLU A O 1
ATOM 668 N N . ALA A 1 89 ? 7.308 -9.979 -19.026 1.00 94.56 89 ALA A N 1
ATOM 669 C CA . ALA A 1 89 ? 5.921 -9.622 -19.326 1.00 94.56 89 ALA A CA 1
ATOM 670 C C . ALA A 1 89 ? 5.593 -8.147 -19.028 1.00 94.56 89 ALA A C 1
ATOM 672 O O . ALA A 1 89 ? 4.590 -7.634 -19.519 1.00 94.56 89 ALA A O 1
ATOM 673 N N . TYR A 1 90 ? 6.420 -7.468 -18.226 1.00 94.25 90 TYR A N 1
ATOM 674 C CA . TYR A 1 90 ? 6.131 -6.130 -17.704 1.00 94.25 90 TYR A CA 1
ATOM 675 C C . TYR A 1 90 ? 7.145 -5.076 -18.136 1.00 94.25 90 TYR A C 1
ATOM 677 O O . TYR A 1 90 ? 6.798 -3.907 -18.232 1.00 94.25 90 TYR A O 1
ATOM 685 N N . MET A 1 91 ? 8.389 -5.456 -18.426 1.00 94.94 91 MET A N 1
ATOM 686 C CA . MET A 1 91 ? 9.448 -4.500 -18.761 1.00 94.94 91 MET A CA 1
ATOM 687 C C . MET A 1 91 ? 9.130 -3.639 -19.993 1.00 94.94 91 MET A C 1
ATOM 689 O O . MET A 1 91 ? 9.460 -2.456 -20.002 1.00 94.94 91 MET A O 1
ATOM 693 N N . GLY A 1 92 ? 8.408 -4.186 -20.980 1.00 91.56 92 GLY A N 1
ATOM 694 C CA . GLY A 1 92 ? 7.958 -3.427 -22.149 1.00 91.56 92 GLY A CA 1
ATOM 695 C C . GLY A 1 92 ? 7.025 -2.269 -21.784 1.00 91.56 92 GLY A C 1
ATOM 696 O O . GLY A 1 92 ? 7.128 -1.206 -22.382 1.00 91.56 92 GLY A O 1
ATOM 697 N N . ALA A 1 93 ? 6.201 -2.438 -20.742 1.00 90.56 93 ALA A N 1
ATOM 698 C CA . ALA A 1 93 ? 5.327 -1.399 -20.192 1.00 90.56 93 ALA A CA 1
ATOM 699 C C . ALA A 1 93 ? 6.112 -0.200 -19.630 1.00 90.56 93 ALA A C 1
ATOM 701 O O . ALA A 1 93 ? 5.587 0.906 -19.545 1.00 90.56 93 ALA A O 1
ATOM 702 N N . TYR A 1 94 ? 7.386 -0.425 -19.297 1.00 90.88 94 TYR A N 1
ATOM 703 C CA . TYR A 1 94 ? 8.321 0.584 -18.818 1.00 90.88 94 TYR A CA 1
ATOM 704 C C . TYR A 1 94 ? 9.353 1.014 -19.868 1.00 90.88 94 TYR A C 1
ATOM 706 O O . TYR A 1 94 ? 10.337 1.659 -19.518 1.00 90.88 94 TYR A O 1
ATOM 714 N N . GLU A 1 95 ? 9.166 0.615 -21.132 1.00 94.19 95 GLU A N 1
ATOM 715 C CA . GLU A 1 95 ? 10.124 0.834 -22.228 1.00 94.19 95 GLU A CA 1
ATOM 716 C C . GLU A 1 95 ? 11.533 0.286 -21.932 1.00 94.19 95 GLU A C 1
ATOM 718 O O . GLU A 1 95 ? 12.542 0.714 -22.495 1.00 94.19 95 GLU A O 1
ATOM 723 N N . LEU A 1 96 ? 11.611 -0.703 -21.041 1.00 95.69 96 LEU A N 1
ATOM 724 C CA . LEU A 1 96 ? 12.846 -1.372 -20.674 1.00 95.69 96 LEU A CA 1
ATOM 725 C C . LEU A 1 96 ? 13.107 -2.543 -21.625 1.00 95.69 96 LEU A C 1
ATOM 727 O O . LEU A 1 96 ? 12.194 -3.272 -22.013 1.00 95.69 96 LEU A O 1
ATOM 731 N N . ALA A 1 97 ? 14.382 -2.758 -21.960 1.00 96.00 97 ALA A N 1
ATOM 732 C CA . ALA A 1 97 ? 14.822 -3.799 -22.886 1.00 96.00 97 ALA A CA 1
ATOM 733 C C . ALA A 1 97 ? 16.069 -4.546 -22.387 1.00 96.00 97 ALA A C 1
ATOM 735 O O . ALA A 1 97 ? 16.894 -4.021 -21.632 1.00 96.00 97 ALA A O 1
ATOM 736 N N . GLY A 1 98 ? 16.218 -5.788 -22.853 1.00 96.62 98 GLY A N 1
ATOM 737 C CA . GLY A 1 98 ? 17.394 -6.618 -22.611 1.00 96.62 98 GLY A CA 1
ATOM 738 C C . GLY A 1 98 ? 17.649 -6.968 -21.141 1.00 96.62 98 GLY A C 1
ATOM 739 O O . GLY A 1 98 ? 16.791 -6.847 -20.267 1.00 96.62 98 GLY A O 1
ATOM 740 N N . VAL A 1 99 ? 18.876 -7.422 -20.871 1.00 97.81 99 VAL A N 1
ATOM 741 C CA . VAL A 1 99 ? 19.304 -7.870 -19.534 1.00 97.81 99 VAL A CA 1
ATOM 742 C C . VAL A 1 99 ? 19.157 -6.779 -18.462 1.00 97.81 99 VAL A C 1
ATOM 744 O O . VAL A 1 99 ? 18.628 -7.102 -17.397 1.00 97.81 99 VAL A O 1
ATOM 747 N N . PRO A 1 100 ? 19.563 -5.511 -18.694 1.00 97.06 100 PRO A N 1
ATOM 748 C CA . PRO A 1 100 ? 19.411 -4.465 -17.684 1.00 97.06 100 PRO A CA 1
ATOM 749 C C . PRO A 1 100 ? 17.945 -4.195 -17.337 1.00 97.06 100 PRO A C 1
ATOM 751 O O . PRO A 1 100 ? 17.618 -4.068 -16.160 1.00 97.06 100 PRO A O 1
ATOM 754 N N . GLY A 1 101 ? 17.060 -4.177 -18.342 1.00 97.06 101 GLY A N 1
ATOM 755 C CA . GLY A 1 101 ? 15.624 -3.991 -18.147 1.00 97.06 101 GLY A CA 1
ATOM 756 C C . GLY A 1 101 ? 15.008 -5.088 -17.286 1.00 97.06 101 GLY A C 1
ATOM 757 O O . GLY A 1 101 ? 14.356 -4.789 -16.287 1.00 97.06 101 GLY A O 1
ATOM 758 N N . ARG A 1 102 ? 15.313 -6.354 -17.598 1.00 97.94 102 ARG A N 1
ATOM 759 C CA . ARG A 1 102 ? 14.876 -7.499 -16.790 1.00 97.94 102 ARG A CA 1
ATOM 760 C C . ARG A 1 102 ? 15.291 -7.345 -15.325 1.00 97.94 102 ARG A C 1
ATOM 762 O O . ARG A 1 102 ? 14.448 -7.454 -14.439 1.00 97.94 102 ARG A O 1
ATOM 769 N N . VAL A 1 103 ? 16.576 -7.092 -15.065 1.00 98.06 103 VAL A N 1
ATOM 770 C CA . VAL A 1 103 ? 17.104 -6.987 -13.693 1.00 98.06 103 VAL A CA 1
ATOM 771 C C . VAL A 1 103 ? 16.486 -5.799 -12.949 1.00 98.06 103 VAL A C 1
ATOM 773 O O . VAL A 1 103 ? 16.146 -5.931 -11.774 1.00 98.06 103 VAL A O 1
ATOM 776 N N . ALA A 1 104 ? 16.280 -4.663 -13.624 1.00 97.81 104 ALA A N 1
ATOM 777 C CA . ALA A 1 104 ? 15.616 -3.500 -13.043 1.00 97.81 104 ALA A CA 1
ATOM 778 C C . ALA A 1 104 ? 14.164 -3.810 -12.642 1.00 97.81 104 ALA A C 1
ATOM 780 O O . ALA A 1 104 ? 13.782 -3.552 -11.500 1.00 97.81 104 ALA A O 1
ATOM 781 N N . THR A 1 105 ? 13.375 -4.433 -13.525 1.00 97.69 105 THR A N 1
ATOM 782 C CA . THR A 1 105 ? 11.992 -4.840 -13.224 1.00 97.69 105 THR A CA 1
ATOM 783 C C . THR A 1 105 ? 11.935 -5.830 -12.058 1.00 97.69 105 THR A C 1
ATOM 785 O O . THR A 1 105 ? 11.114 -5.666 -11.156 1.00 97.69 105 THR A O 1
ATOM 788 N N . GLN A 1 106 ? 12.855 -6.799 -11.996 1.00 98.38 106 GLN A N 1
ATOM 789 C CA . GLN A 1 106 ? 12.939 -7.715 -10.853 1.00 98.38 106 GLN A CA 1
ATOM 790 C C . GLN A 1 106 ? 13.256 -6.985 -9.546 1.00 98.38 106 GLN A C 1
ATOM 792 O O . GLN A 1 106 ? 12.639 -7.264 -8.516 1.00 98.38 106 GLN A O 1
ATOM 797 N N . GLY A 1 107 ? 14.187 -6.028 -9.588 1.00 98.00 107 GLY A N 1
ATOM 798 C CA . GLY A 1 107 ? 14.525 -5.180 -8.447 1.00 98.00 107 GLY A CA 1
ATOM 799 C C . GLY A 1 107 ? 13.322 -4.392 -7.928 1.00 98.00 107 GLY A C 1
ATOM 800 O O . GLY A 1 107 ? 13.094 -4.362 -6.719 1.00 98.00 107 GLY A O 1
ATOM 801 N N . ILE A 1 108 ? 12.506 -3.831 -8.828 1.00 96.12 108 ILE A N 1
ATOM 802 C CA . ILE A 1 108 ? 11.249 -3.150 -8.472 1.00 96.12 108 ILE A CA 1
ATOM 803 C C . ILE A 1 108 ? 10.281 -4.127 -7.792 1.00 96.12 108 ILE A C 1
ATOM 805 O O . ILE A 1 108 ? 9.722 -3.797 -6.747 1.00 96.12 108 ILE A O 1
ATOM 809 N N . GLY A 1 109 ? 10.129 -5.346 -8.320 1.00 97.69 109 GLY A N 1
ATOM 810 C CA . GLY A 1 109 ? 9.299 -6.382 -7.698 1.00 97.69 109 GLY A CA 1
ATOM 811 C C . GLY A 1 109 ? 9.734 -6.724 -6.270 1.00 97.69 109 GLY A C 1
ATOM 812 O O . GLY A 1 109 ? 8.911 -6.778 -5.355 1.00 97.69 109 GLY A O 1
ATOM 813 N N . ILE A 1 110 ? 11.040 -6.878 -6.037 1.00 98.38 110 ILE A N 1
ATOM 814 C CA . ILE A 1 110 ? 11.593 -7.128 -4.696 1.00 98.38 110 ILE A CA 1
ATOM 815 C C . ILE A 1 110 ? 11.368 -5.923 -3.771 1.00 98.38 110 ILE A C 1
ATOM 817 O O . ILE A 1 110 ? 10.985 -6.106 -2.613 1.00 98.38 110 ILE A O 1
ATOM 821 N N . ALA A 1 111 ? 11.562 -4.698 -4.264 1.00 96.88 111 ALA A N 1
ATOM 822 C CA . ALA A 1 111 ? 11.306 -3.486 -3.491 1.00 96.88 111 ALA A CA 1
ATOM 823 C C . ALA A 1 111 ? 9.826 -3.388 -3.074 1.00 96.88 111 ALA A C 1
ATOM 825 O O . ALA A 1 111 ? 9.530 -3.134 -1.905 1.00 96.88 111 ALA A O 1
ATOM 826 N N . PHE A 1 112 ? 8.896 -3.702 -3.983 1.00 95.31 112 PHE A N 1
ATOM 827 C CA . PHE A 1 112 ? 7.468 -3.807 -3.674 1.00 95.31 112 PHE A CA 1
ATOM 828 C C . PHE A 1 112 ? 7.192 -4.846 -2.578 1.00 95.31 112 PHE A C 1
ATOM 830 O O . PHE A 1 112 ? 6.473 -4.545 -1.624 1.00 95.31 112 PHE A O 1
ATOM 837 N N . LEU A 1 113 ? 7.786 -6.044 -2.649 1.00 97.56 113 LEU A N 1
ATOM 838 C CA . LEU A 1 113 ? 7.643 -7.052 -1.589 1.00 97.56 113 LEU A CA 1
ATOM 839 C C . LEU A 1 113 ? 8.145 -6.531 -0.237 1.00 97.56 113 LEU A C 1
ATOM 841 O O . LEU A 1 113 ? 7.457 -6.684 0.772 1.00 97.56 113 LEU A O 1
ATOM 845 N N . MET A 1 114 ? 9.306 -5.871 -0.223 1.00 97.75 114 MET A N 1
ATOM 846 C CA . MET A 1 114 ? 9.886 -5.284 0.985 1.00 97.75 114 MET A CA 1
ATOM 847 C C . MET A 1 114 ? 8.937 -4.264 1.626 1.00 97.75 114 MET A C 1
ATOM 849 O O . MET A 1 114 ? 8.708 -4.316 2.837 1.00 97.75 114 MET A O 1
ATOM 853 N N . TRP A 1 115 ? 8.341 -3.370 0.833 1.00 93.56 115 TRP A N 1
ATOM 854 C CA . TRP A 1 115 ? 7.385 -2.387 1.348 1.00 93.56 115 TRP A CA 1
ATOM 855 C C . TRP A 1 115 ? 6.087 -3.014 1.869 1.00 93.56 115 TRP A C 1
ATOM 857 O O . TRP A 1 115 ? 5.467 -2.436 2.760 1.00 93.56 115 TRP A O 1
ATOM 867 N N . ASN A 1 116 ? 5.711 -4.207 1.398 1.00 97.00 116 ASN A N 1
ATOM 868 C CA . ASN A 1 116 ? 4.518 -4.921 1.856 1.00 97.00 116 ASN A CA 1
ATOM 869 C C . ASN A 1 116 ? 4.714 -5.693 3.178 1.00 97.00 116 ASN A C 1
ATOM 871 O O . ASN A 1 116 ? 3.729 -6.122 3.780 1.00 97.00 116 ASN A O 1
ATOM 875 N N . CYS A 1 117 ? 5.940 -5.823 3.701 1.00 97.44 117 CYS A N 1
ATOM 876 C CA . CYS A 1 117 ? 6.219 -6.519 4.969 1.00 97.44 117 CYS A CA 1
ATOM 877 C C . CYS A 1 117 ? 5.521 -5.906 6.201 1.00 97.44 117 CYS A C 1
ATOM 879 O O . CYS A 1 117 ? 5.391 -6.562 7.236 1.00 97.44 117 CYS A O 1
ATOM 881 N N . THR A 1 118 ? 5.057 -4.659 6.111 1.00 97.31 118 THR A N 1
ATOM 882 C CA . THR A 1 118 ? 4.335 -3.956 7.183 1.00 97.31 118 THR A CA 1
ATOM 883 C C . THR A 1 118 ? 2.853 -4.339 7.263 1.00 97.31 118 THR A C 1
ATOM 885 O O . THR A 1 118 ? 2.243 -4.189 8.324 1.00 97.31 118 THR A O 1
ATOM 888 N N . TYR A 1 119 ? 2.270 -4.892 6.195 1.00 98.19 119 TYR A N 1
ATOM 889 C CA . TYR A 1 119 ? 0.850 -5.256 6.137 1.00 98.19 119 TYR A CA 1
ATOM 890 C C . TYR A 1 119 ? 0.467 -6.451 7.028 1.00 98.19 119 TYR A C 1
ATOM 892 O O . TYR A 1 119 ? -0.517 -6.328 7.766 1.00 98.19 119 TYR A O 1
ATOM 900 N N . PRO A 1 120 ? 1.191 -7.595 7.035 1.00 98.44 120 PRO A N 1
ATOM 901 C CA . PRO A 1 120 ? 0.754 -8.782 7.772 1.00 98.44 120 PRO A CA 1
ATOM 902 C C . PRO A 1 120 ? 0.495 -8.550 9.272 1.00 98.44 120 PRO A C 1
ATOM 904 O O . PRO A 1 120 ? -0.555 -8.983 9.755 1.00 98.44 120 PRO A O 1
ATOM 907 N N . PRO A 1 121 ? 1.342 -7.821 10.032 1.00 98.19 121 PRO A N 1
ATOM 908 C CA . PRO A 1 121 ? 1.051 -7.547 11.441 1.00 98.19 121 PRO A CA 1
ATOM 909 C C . PRO A 1 121 ? -0.184 -6.651 11.645 1.00 98.19 121 PRO A C 1
ATOM 911 O O . PRO A 1 121 ? -0.916 -6.825 12.629 1.00 98.19 121 PRO A O 1
ATOM 914 N N . VAL A 1 122 ? -0.444 -5.717 10.719 1.00 97.94 122 VAL A N 1
ATOM 915 C CA . VAL A 1 122 ? -1.639 -4.856 10.740 1.00 97.94 122 VAL A CA 1
ATOM 916 C C . VAL A 1 122 ? -2.894 -5.678 10.457 1.00 97.94 122 VAL A C 1
ATOM 918 O O . VAL A 1 122 ? -3.860 -5.577 11.207 1.00 97.94 122 VAL A O 1
ATOM 921 N N . ILE A 1 123 ? -2.872 -6.551 9.448 1.00 98.38 123 ILE A N 1
ATOM 922 C CA . ILE A 1 123 ? -3.987 -7.458 9.130 1.00 98.38 123 ILE A CA 1
ATOM 923 C C . ILE A 1 123 ? -4.242 -8.416 10.301 1.00 98.38 123 ILE A C 1
ATOM 925 O O . ILE A 1 123 ? -5.383 -8.634 10.711 1.00 98.38 123 ILE A O 1
ATOM 929 N N . TRP A 1 124 ? -3.187 -8.966 10.902 1.00 98.25 124 TRP A N 1
ATOM 930 C CA . TRP A 1 124 ? -3.323 -9.892 12.021 1.00 98.25 124 TRP A CA 1
ATOM 931 C C . TRP A 1 124 ? -3.970 -9.225 13.240 1.00 98.25 124 TRP A C 1
ATOM 933 O O . TRP A 1 124 ? -4.964 -9.722 13.774 1.00 98.25 124 TRP A O 1
ATOM 943 N N . GLN A 1 125 ? -3.453 -8.080 13.690 1.00 96.56 125 GLN A N 1
ATOM 944 C CA . GLN A 1 125 ? -3.929 -7.396 14.900 1.00 96.56 125 GLN A CA 1
ATOM 945 C C . GLN A 1 125 ? -3.908 -5.866 14.728 1.00 96.56 125 GLN A C 1
ATOM 947 O O . GLN A 1 125 ? -3.035 -5.194 15.289 1.00 96.56 125 GLN A O 1
ATOM 952 N N . PRO A 1 126 ? -4.900 -5.279 14.031 1.00 94.50 126 PRO A N 1
ATOM 953 C CA . PRO A 1 126 ? -4.873 -3.856 13.678 1.00 94.50 126 PRO A CA 1
ATOM 954 C C . PRO A 1 126 ? -4.966 -2.947 14.914 1.00 94.50 126 PRO A C 1
ATOM 956 O O . PRO A 1 126 ? -4.264 -1.944 15.012 1.00 94.50 126 PRO A O 1
ATOM 959 N N . CYS A 1 127 ? -5.746 -3.335 15.931 1.00 93.38 127 CYS A N 1
ATOM 960 C CA . CYS A 1 127 ? -5.873 -2.572 17.179 1.00 93.38 127 CYS A CA 1
ATOM 961 C C . CYS A 1 127 ? -4.575 -2.528 18.006 1.00 93.38 127 CYS A C 1
ATOM 963 O O . CYS A 1 127 ? -4.389 -1.573 18.765 1.00 93.38 127 CYS A O 1
ATOM 965 N N . ARG A 1 128 ? -3.699 -3.540 17.871 1.00 95.44 128 ARG A N 1
ATOM 966 C CA . ARG A 1 128 ? -2.386 -3.608 18.537 1.00 95.44 128 ARG A CA 1
ATOM 967 C C . ARG A 1 128 ? -1.337 -2.814 17.759 1.00 95.44 128 ARG A C 1
ATOM 969 O O . ARG A 1 128 ? -0.574 -2.068 18.360 1.00 95.44 128 ARG A O 1
ATOM 976 N N . HIS A 1 129 ? -1.328 -2.927 16.432 1.00 96.69 129 HIS A N 1
ATOM 977 C CA . HIS A 1 129 ? -0.305 -2.338 15.563 1.00 96.69 129 HIS A CA 1
ATOM 978 C C . HIS A 1 129 ? -0.750 -1.011 14.925 1.00 96.69 129 HIS A C 1
ATOM 980 O O . HIS A 1 129 ? -0.564 -0.787 13.732 1.00 96.69 129 HIS A O 1
ATOM 986 N N . ARG A 1 130 ? -1.318 -0.096 15.723 1.00 95.75 130 ARG A N 1
ATOM 987 C CA . ARG A 1 130 ? -1.877 1.183 15.229 1.00 95.75 130 ARG A CA 1
ATOM 988 C C . ARG A 1 130 ? -0.846 2.070 14.539 1.00 95.75 130 ARG A C 1
ATOM 990 O O . ARG A 1 130 ? -1.138 2.665 13.509 1.00 95.75 130 ARG A O 1
ATOM 997 N N . ALA A 1 131 ? 0.351 2.159 15.120 1.00 97.06 131 ALA A N 1
ATOM 998 C CA . ALA A 1 131 ? 1.448 2.928 14.541 1.00 97.06 131 ALA A CA 1
ATOM 999 C C . ALA A 1 131 ? 1.856 2.353 13.179 1.00 97.06 131 ALA A C 1
ATOM 1001 O O . ALA A 1 131 ? 2.036 3.103 12.228 1.00 97.06 131 ALA A O 1
ATOM 1002 N N . LEU A 1 132 ? 1.904 1.022 13.063 1.00 97.56 132 LEU A N 1
ATOM 1003 C CA . LEU A 1 132 ? 2.243 0.347 11.814 1.00 97.56 132 LEU A CA 1
ATOM 1004 C C . LEU A 1 132 ? 1.155 0.526 10.747 1.00 97.56 132 LEU A C 1
ATOM 1006 O O . LEU A 1 132 ? 1.488 0.708 9.585 1.00 97.56 132 LEU A O 1
ATOM 1010 N N . ALA A 1 133 ? -0.126 0.570 11.131 1.00 97.69 133 ALA A N 1
ATOM 1011 C CA . ALA A 1 133 ? -1.198 0.955 10.211 1.00 97.69 133 ALA A CA 1
ATOM 1012 C C . ALA A 1 133 ? -0.989 2.383 9.672 1.00 97.69 133 ALA A C 1
ATOM 1014 O O . ALA A 1 133 ? -1.171 2.625 8.485 1.00 97.69 133 ALA A O 1
ATOM 1015 N N . GLY A 1 134 ? -0.539 3.314 10.522 1.00 98.12 134 GLY A N 1
ATOM 1016 C CA . GLY A 1 134 ? -0.127 4.653 10.094 1.00 98.12 134 GLY A CA 1
ATOM 1017 C C . GLY A 1 134 ? 1.053 4.636 9.117 1.00 98.12 134 GLY A C 1
ATOM 1018 O O . GLY A 1 134 ? 1.021 5.355 8.124 1.00 98.12 134 GLY A O 1
ATOM 1019 N N . VAL A 1 135 ? 2.053 3.780 9.354 1.00 98.12 135 VAL A N 1
ATOM 1020 C CA . VAL A 1 135 ? 3.188 3.585 8.434 1.00 98.12 135 VAL A CA 1
ATOM 1021 C C . VAL A 1 135 ? 2.716 3.047 7.083 1.00 98.12 135 VAL A C 1
ATOM 1023 O O . VAL A 1 135 ? 3.098 3.610 6.067 1.00 98.12 135 VAL A O 1
ATOM 1026 N N . VAL A 1 136 ? 1.839 2.040 7.054 1.00 97.94 136 VAL A N 1
ATOM 1027 C CA . VAL A 1 136 ? 1.261 1.500 5.808 1.00 97.94 136 VAL A CA 1
ATOM 1028 C C . VAL A 1 136 ? 0.558 2.596 5.000 1.00 97.94 136 VAL A C 1
ATOM 1030 O O . VAL A 1 136 ? 0.795 2.730 3.802 1.00 97.94 136 VAL A O 1
ATOM 1033 N N . LEU A 1 137 ? -0.262 3.426 5.653 1.00 98.38 137 LEU A N 1
ATOM 1034 C CA . LEU A 1 137 ? -0.934 4.546 4.986 1.00 98.38 137 LEU A CA 1
ATOM 1035 C C . LEU A 1 137 ? 0.069 5.588 4.468 1.00 98.38 137 LEU A C 1
ATOM 1037 O O . LEU A 1 137 ? -0.100 6.095 3.364 1.00 98.38 137 LEU A O 1
ATOM 1041 N N . ALA A 1 138 ? 1.120 5.889 5.233 1.00 98.25 138 ALA A N 1
ATOM 1042 C CA . ALA A 1 138 ? 2.171 6.808 4.803 1.00 98.25 138 ALA A CA 1
ATOM 1043 C C . ALA A 1 138 ? 2.950 6.266 3.595 1.00 98.25 138 ALA A C 1
ATOM 1045 O O . ALA A 1 138 ? 3.208 7.019 2.662 1.00 98.25 138 ALA A O 1
ATOM 1046 N N . GLN A 1 139 ? 3.270 4.968 3.576 1.00 97.06 139 GLN A N 1
ATOM 1047 C CA . GLN A 1 139 ? 3.890 4.313 2.421 1.00 97.06 139 GLN A CA 1
ATOM 1048 C C . GLN A 1 139 ? 3.013 4.462 1.169 1.00 97.06 139 GLN A C 1
ATOM 1050 O O . GLN A 1 139 ? 3.527 4.836 0.120 1.00 97.06 139 GLN A O 1
ATOM 1055 N N . GLN A 1 140 ? 1.698 4.255 1.295 1.00 96.50 140 GLN A N 1
ATOM 1056 C CA . GLN A 1 140 ? 0.761 4.398 0.176 1.00 96.50 140 GLN A CA 1
ATOM 1057 C C . GLN A 1 140 ? 0.639 5.849 -0.314 1.00 96.50 140 GLN A C 1
ATOM 1059 O O . GLN A 1 140 ? 0.547 6.095 -1.509 1.00 96.50 140 GLN A O 1
ATOM 1064 N N . ILE A 1 141 ? 0.675 6.826 0.598 1.00 98.31 141 ILE A N 1
ATOM 1065 C CA . ILE A 1 141 ? 0.699 8.251 0.231 1.00 98.31 141 ILE A CA 1
ATOM 1066 C C . ILE A 1 141 ? 1.975 8.583 -0.546 1.00 98.31 141 ILE A C 1
ATOM 1068 O O . ILE A 1 141 ? 1.916 9.316 -1.528 1.00 98.31 141 ILE A O 1
ATOM 1072 N N . VAL A 1 142 ? 3.124 8.056 -0.113 1.00 97.69 142 VAL A N 1
ATOM 1073 C CA . VAL A 1 142 ? 4.399 8.267 -0.809 1.00 97.69 142 VAL A CA 1
ATOM 1074 C C . VAL A 1 142 ? 4.362 7.666 -2.215 1.00 97.69 142 VAL A C 1
ATOM 1076 O O . VAL A 1 142 ? 4.802 8.345 -3.140 1.00 97.69 142 VAL A O 1
ATOM 1079 N N . GLY A 1 143 ? 3.810 6.458 -2.381 1.00 95.25 143 GLY A N 1
ATOM 1080 C CA . GLY A 1 143 ? 3.580 5.837 -3.694 1.00 95.25 143 GLY A CA 1
ATOM 1081 C C . GLY A 1 143 ? 2.731 6.730 -4.597 1.00 95.25 143 GLY A C 1
ATOM 1082 O O . GLY A 1 143 ? 3.238 7.259 -5.585 1.00 95.25 143 GLY A O 1
ATOM 1083 N N . LEU A 1 144 ? 1.510 7.047 -4.154 1.00 98.00 144 LEU A N 1
ATOM 1084 C CA . LEU A 1 144 ? 0.564 7.885 -4.893 1.00 98.00 144 LEU A CA 1
ATOM 1085 C C . LEU A 1 144 ? 1.150 9.239 -5.317 1.00 98.00 144 LEU A C 1
ATOM 1087 O O . LEU A 1 144 ? 0.989 9.668 -6.461 1.00 98.00 144 LEU A O 1
ATOM 1091 N N . VAL A 1 145 ? 1.809 9.945 -4.392 1.00 98.31 145 VAL A N 1
ATOM 1092 C CA . VAL A 1 145 ? 2.421 11.250 -4.680 1.00 98.31 145 VAL A CA 1
ATOM 1093 C C . VAL A 1 145 ? 3.593 11.090 -5.643 1.00 98.31 145 VAL A C 1
ATOM 1095 O O . VAL A 1 145 ? 3.692 11.853 -6.602 1.00 98.31 145 VAL A O 1
ATOM 1098 N N . GLY A 1 146 ? 4.466 10.106 -5.415 1.00 97.12 146 GLY A N 1
ATOM 1099 C CA . GLY A 1 146 ? 5.618 9.843 -6.275 1.00 97.12 146 GLY A CA 1
ATOM 1100 C C . GLY A 1 146 ? 5.205 9.529 -7.711 1.00 97.12 146 GLY A C 1
ATOM 1101 O O . GLY A 1 146 ? 5.717 10.137 -8.648 1.00 97.12 146 GLY A O 1
ATOM 1102 N N . GLU A 1 147 ? 4.224 8.651 -7.887 1.00 96.62 147 GLU A N 1
ATOM 1103 C CA . GLU A 1 147 ? 3.691 8.258 -9.194 1.00 96.62 147 GLU A CA 1
ATOM 1104 C C . GLU A 1 147 ? 2.985 9.421 -9.891 1.00 96.62 147 GLU A C 1
ATOM 1106 O O . GLU A 1 147 ? 3.213 9.657 -11.076 1.00 96.62 147 GLU A O 1
ATOM 1111 N N . SER A 1 148 ? 2.208 10.217 -9.151 1.00 98.00 148 SER A N 1
ATOM 1112 C CA . SER A 1 148 ? 1.570 11.426 -9.688 1.00 98.00 148 SER A CA 1
ATOM 1113 C C . SER A 1 148 ? 2.601 12.444 -10.192 1.00 98.00 148 SER A C 1
ATOM 1115 O O . SER A 1 148 ? 2.409 13.058 -11.242 1.00 98.00 148 SER A O 1
ATOM 1117 N N . LEU A 1 149 ? 3.720 12.612 -9.478 1.00 97.94 149 LEU A N 1
ATOM 1118 C CA . LEU A 1 149 ? 4.817 13.490 -9.897 1.00 97.94 149 LEU A CA 1
ATOM 1119 C C . LEU A 1 149 ? 5.565 12.939 -11.120 1.00 97.94 149 LEU A C 1
ATOM 1121 O O . LEU A 1 149 ? 5.902 13.705 -12.026 1.00 97.94 149 LEU A O 1
ATOM 1125 N N . ILE A 1 150 ? 5.781 11.622 -11.187 1.00 96.12 150 ILE A N 1
ATOM 1126 C CA . ILE A 1 150 ? 6.339 10.966 -12.380 1.00 96.12 150 ILE A CA 1
ATOM 1127 C C . ILE A 1 150 ? 5.414 11.210 -13.575 1.00 96.12 150 ILE A C 1
ATOM 1129 O O . ILE A 1 150 ? 5.862 11.678 -14.619 1.00 96.12 150 ILE A O 1
ATOM 1133 N N . ARG A 1 151 ? 4.107 10.987 -13.410 1.00 96.56 151 ARG A N 1
ATOM 1134 C CA . ARG A 1 151 ? 3.109 11.174 -14.468 1.00 96.56 151 ARG A CA 1
ATOM 1135 C C . ARG A 1 151 ? 3.034 12.611 -14.979 1.00 96.56 151 ARG A C 1
ATOM 1137 O O . ARG A 1 151 ? 2.804 12.815 -16.171 1.00 96.56 151 ARG A O 1
ATOM 1144 N N . ALA A 1 152 ? 3.212 13.586 -14.089 1.00 96.12 152 ALA A N 1
ATOM 1145 C CA . ALA A 1 152 ? 3.184 15.009 -14.417 1.00 96.12 152 ALA A CA 1
ATOM 1146 C C . ALA A 1 152 ? 4.454 15.496 -15.132 1.00 96.12 152 ALA A C 1
ATOM 1148 O O . ALA A 1 152 ? 4.397 16.479 -15.867 1.00 96.12 152 ALA A O 1
ATOM 1149 N N . THR A 1 153 ? 5.593 14.835 -14.911 1.00 95.62 153 THR A N 1
ATOM 1150 C CA . THR A 1 153 ? 6.881 15.201 -15.525 1.00 95.62 153 THR A CA 1
ATOM 1151 C C . THR A 1 153 ? 7.218 14.371 -16.765 1.00 95.62 153 THR A C 1
ATOM 1153 O O . THR A 1 153 ? 8.198 14.671 -17.446 1.00 95.62 153 THR A O 1
ATOM 1156 N N . LEU A 1 154 ? 6.407 13.357 -17.082 1.00 94.50 154 LEU A N 1
ATOM 1157 C CA . LEU A 1 154 ? 6.630 12.477 -18.221 1.00 94.50 154 LEU A CA 1
ATOM 1158 C C . LEU A 1 154 ? 6.438 13.221 -19.562 1.00 94.50 154 LEU A C 1
ATOM 1160 O O . LEU A 1 154 ? 5.370 13.800 -19.785 1.00 94.50 154 LEU A O 1
ATOM 1164 N N . PRO A 1 155 ? 7.432 13.197 -20.474 1.00 93.56 155 PRO A N 1
ATOM 1165 C CA . PRO A 1 155 ? 7.303 13.795 -21.800 1.00 93.56 155 PRO A CA 1
ATOM 1166 C C . PRO A 1 155 ? 6.230 13.119 -22.662 1.00 93.56 155 PRO A C 1
ATOM 1168 O O . PRO A 1 155 ? 5.898 11.947 -22.490 1.00 93.56 155 PRO A O 1
ATOM 1171 N N . VAL A 1 156 ? 5.725 13.860 -23.648 1.00 90.00 156 VAL A N 1
ATOM 1172 C CA . VAL A 1 156 ? 4.812 13.322 -24.667 1.00 90.00 156 VAL A CA 1
ATOM 1173 C C . VAL A 1 156 ? 5.552 12.294 -25.536 1.00 90.00 156 VAL A C 1
ATOM 1175 O O . VAL A 1 156 ? 6.722 12.496 -25.854 1.00 90.00 156 VAL A O 1
ATOM 1178 N N . GLY A 1 157 ? 4.866 11.219 -25.942 1.00 90.75 157 GLY A N 1
ATOM 1179 C CA . GLY A 1 157 ? 5.433 10.132 -26.757 1.00 90.75 157 GLY A CA 1
ATOM 1180 C C . GLY A 1 157 ? 5.634 8.809 -26.008 1.00 90.75 157 GLY A C 1
ATOM 1181 O O . GLY A 1 157 ? 6.028 7.826 -26.625 1.00 90.75 157 GLY A O 1
ATOM 1182 N N . HIS A 1 158 ? 5.310 8.777 -24.713 1.00 93.31 158 HIS A N 1
ATOM 1183 C CA . HIS A 1 158 ? 5.457 7.623 -23.822 1.00 93.31 158 HIS A CA 1
ATOM 1184 C C . HIS A 1 158 ? 4.095 7.084 -23.344 1.00 93.31 158 HIS A C 1
ATOM 1186 O O . HIS A 1 158 ? 3.883 6.865 -22.151 1.00 93.31 158 HIS A O 1
ATOM 1192 N N . ASP A 1 159 ? 3.132 6.909 -24.256 1.00 91.25 159 ASP A N 1
ATOM 1193 C CA . ASP A 1 159 ? 1.729 6.613 -23.906 1.00 91.25 159 ASP A CA 1
ATOM 1194 C C . ASP A 1 159 ? 1.563 5.295 -23.129 1.00 91.25 159 ASP A C 1
ATOM 1196 O O . ASP A 1 159 ? 0.775 5.209 -22.185 1.00 91.25 159 ASP A O 1
ATOM 1200 N N . LEU A 1 160 ? 2.341 4.270 -23.488 1.00 90.88 160 LEU A N 1
ATOM 1201 C CA . LEU A 1 160 ? 2.332 2.972 -22.809 1.00 90.88 160 LEU A CA 1
ATOM 1202 C C . LEU A 1 160 ? 2.860 3.084 -21.365 1.00 90.88 160 LEU A C 1
ATOM 1204 O O . LEU A 1 160 ? 2.270 2.532 -20.431 1.00 90.88 160 LEU A O 1
ATOM 1208 N N . LEU A 1 161 ? 3.944 3.839 -21.177 1.00 92.88 161 LEU A N 1
ATOM 1209 C CA . LEU A 1 161 ? 4.530 4.113 -19.867 1.00 92.88 161 LEU A CA 1
ATOM 1210 C C . LEU A 1 161 ? 3.580 4.966 -19.015 1.00 92.88 161 LEU A C 1
ATOM 1212 O O . LEU A 1 161 ? 3.352 4.651 -17.848 1.00 92.88 161 LEU A O 1
ATOM 1216 N N . ALA A 1 162 ? 2.956 5.985 -19.610 1.00 94.25 162 ALA A N 1
ATOM 1217 C CA . ALA A 1 162 ? 1.949 6.819 -18.959 1.00 94.25 162 ALA A CA 1
ATOM 1218 C C . ALA A 1 162 ? 0.762 5.983 -18.462 1.00 94.25 162 ALA A C 1
ATOM 1220 O O . ALA A 1 162 ? 0.399 6.079 -17.291 1.00 94.25 162 ALA A O 1
ATOM 1221 N N . SER A 1 163 ? 0.217 5.105 -19.312 1.00 93.94 163 SER A N 1
ATOM 1222 C CA . SER A 1 163 ? -0.880 4.208 -18.934 1.00 93.94 163 SER A CA 1
ATOM 1223 C C . SER A 1 163 ? -0.489 3.260 -17.800 1.00 93.94 163 SER A C 1
ATOM 1225 O O . SER A 1 163 ? -1.331 2.923 -16.969 1.00 93.94 163 SER A O 1
ATOM 1227 N N . SER A 1 164 ? 0.769 2.820 -17.761 1.00 92.69 164 SER A N 1
ATOM 1228 C CA . SER A 1 164 ? 1.270 1.964 -16.686 1.00 92.69 164 SER A CA 1
ATOM 1229 C C . SER A 1 164 ? 1.322 2.727 -15.365 1.00 92.69 164 SER A C 1
ATOM 1231 O O . SER A 1 164 ? 0.824 2.230 -14.359 1.00 92.69 164 SER A O 1
ATOM 1233 N N . VAL A 1 165 ? 1.840 3.959 -15.368 1.00 94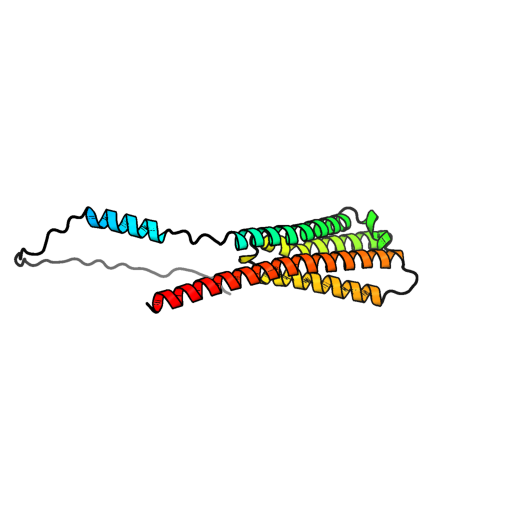.81 165 VAL A N 1
ATOM 1234 C CA . VAL A 1 165 ? 1.853 4.834 -14.183 1.00 94.81 165 VAL A CA 1
ATOM 1235 C C . VAL A 1 165 ? 0.429 5.174 -13.720 1.00 94.81 165 VAL A C 1
ATOM 1237 O O . VAL A 1 165 ? 0.155 5.129 -12.524 1.00 94.81 165 VAL A O 1
ATOM 1240 N N . ASP A 1 166 ? -0.501 5.437 -14.641 1.00 96.06 166 ASP A N 1
ATOM 1241 C CA . ASP A 1 166 ? -1.900 5.756 -14.315 1.00 96.06 166 ASP A CA 1
ATOM 1242 C C . ASP A 1 166 ? -2.618 4.590 -13.604 1.00 96.06 166 ASP A C 1
ATOM 1244 O O . ASP A 1 166 ? -3.446 4.813 -12.711 1.00 96.06 166 ASP A O 1
ATOM 1248 N N . LEU A 1 167 ? -2.275 3.339 -13.938 1.00 94.00 167 LEU A N 1
ATOM 1249 C CA . LEU A 1 167 ? -2.763 2.165 -13.209 1.00 94.00 167 LEU A CA 1
ATOM 1250 C C . LEU A 1 167 ? -2.264 2.160 -11.761 1.00 94.00 167 LEU A C 1
ATOM 1252 O O . LEU A 1 167 ? -3.077 1.965 -10.858 1.00 94.00 167 LEU A O 1
ATOM 1256 N N . PHE A 1 168 ? -0.972 2.416 -11.531 1.00 94.50 168 PHE A N 1
ATOM 1257 C CA . PHE A 1 168 ? -0.416 2.507 -10.176 1.00 94.50 168 PHE A CA 1
ATOM 1258 C C . PHE A 1 168 ? -1.094 3.605 -9.354 1.00 94.50 168 PHE A C 1
ATOM 1260 O O . PHE A 1 168 ? -1.649 3.297 -8.302 1.00 94.50 168 PHE A O 1
ATOM 1267 N N . ILE A 1 169 ? -1.219 4.820 -9.904 1.00 97.75 169 ILE A N 1
ATOM 1268 C CA . ILE A 1 169 ? -1.939 5.937 -9.266 1.00 97.75 169 ILE A CA 1
ATOM 1269 C C . ILE A 1 169 ? -3.359 5.519 -8.871 1.00 97.75 169 ILE A C 1
ATOM 1271 O O . ILE A 1 169 ? -3.826 5.807 -7.767 1.00 97.75 169 ILE A O 1
ATOM 1275 N N . THR A 1 170 ? -4.064 4.835 -9.774 1.00 97.38 170 THR A N 1
ATOM 1276 C CA . THR A 1 170 ? -5.444 4.399 -9.538 1.00 97.38 170 THR A CA 1
ATOM 1277 C C . THR A 1 170 ? -5.523 3.383 -8.399 1.00 97.38 170 THR A C 1
ATOM 1279 O O . THR A 1 170 ? -6.371 3.523 -7.511 1.00 97.38 170 THR A O 1
ATOM 1282 N N . PHE A 1 171 ? -4.649 2.373 -8.395 1.00 94.81 171 PHE A N 1
ATOM 1283 C CA . PHE A 1 171 ? -4.613 1.360 -7.340 1.00 94.81 171 PHE A CA 1
ATOM 1284 C C . PHE A 1 171 ? -4.212 1.955 -5.991 1.00 94.81 171 PHE A C 1
ATOM 1286 O O . PHE A 1 171 ? -4.869 1.673 -4.986 1.00 94.81 171 PHE A O 1
ATOM 1293 N N . ASP A 1 172 ? -3.216 2.833 -5.975 1.00 95.94 172 ASP A N 1
ATOM 1294 C CA . ASP A 1 172 ? -2.733 3.505 -4.776 1.00 95.94 172 ASP A CA 1
ATOM 1295 C C . ASP A 1 172 ? -3.801 4.420 -4.170 1.00 95.94 172 ASP A C 1
ATOM 1297 O O . ASP A 1 172 ? -4.068 4.358 -2.966 1.00 95.94 172 ASP A O 1
ATOM 1301 N N . ALA A 1 173 ? -4.492 5.212 -4.996 1.00 98.00 173 ALA A N 1
ATOM 1302 C CA . ALA A 1 173 ? -5.583 6.073 -4.550 1.00 98.00 173 ALA A CA 1
ATOM 1303 C C . ALA A 1 173 ? -6.771 5.263 -4.005 1.00 98.00 173 ALA A C 1
ATOM 1305 O O . ALA A 1 173 ? -7.288 5.560 -2.921 1.00 98.00 173 ALA A O 1
ATOM 1306 N N . ALA A 1 174 ? -7.194 4.218 -4.725 1.00 97.81 174 ALA A N 1
ATOM 1307 C CA . ALA A 1 174 ? -8.295 3.357 -4.301 1.00 97.81 174 ALA A CA 1
ATOM 1308 C C . ALA A 1 174 ? -7.957 2.601 -3.005 1.00 97.81 174 ALA A C 1
ATOM 1310 O O . ALA A 1 174 ? -8.771 2.554 -2.077 1.00 97.81 174 ALA A O 1
ATOM 1311 N N . GLY A 1 175 ? -6.742 2.055 -2.913 1.00 97.50 175 GLY A N 1
ATOM 1312 C CA . GLY A 1 175 ? -6.240 1.364 -1.731 1.00 97.50 175 GLY A CA 1
ATOM 1313 C C . GLY A 1 175 ? -6.145 2.290 -0.522 1.00 97.50 175 GLY A C 1
ATOM 1314 O O . GLY A 1 175 ? -6.649 1.955 0.555 1.00 97.50 175 GLY A O 1
ATOM 1315 N N . LEU A 1 176 ? -5.580 3.489 -0.702 1.00 98.25 176 LEU A N 1
ATOM 1316 C CA . LEU A 1 176 ? -5.477 4.500 0.348 1.00 98.25 176 LEU A CA 1
ATOM 1317 C C . LEU A 1 176 ? -6.858 4.898 0.875 1.00 98.25 176 LEU A C 1
ATOM 1319 O O . LEU A 1 176 ? -7.060 4.942 2.093 1.00 98.25 176 LEU A O 1
ATOM 1323 N N . LEU A 1 177 ? -7.825 5.149 -0.012 1.00 98.50 177 LEU A N 1
ATOM 1324 C CA . LEU A 1 177 ? -9.193 5.491 0.376 1.00 98.50 177 LEU A CA 1
ATOM 1325 C C . LEU A 1 177 ? -9.842 4.355 1.181 1.00 98.50 177 LEU A C 1
ATOM 1327 O O . LEU A 1 177 ? -10.373 4.589 2.267 1.00 98.50 177 LEU A O 1
ATOM 1331 N N . LEU A 1 178 ? -9.756 3.118 0.687 1.00 98.19 178 LEU A N 1
ATOM 1332 C CA . LEU A 1 178 ? -10.348 1.941 1.324 1.00 98.19 178 LEU A CA 1
ATOM 1333 C C . LEU A 1 178 ? -9.777 1.696 2.734 1.00 98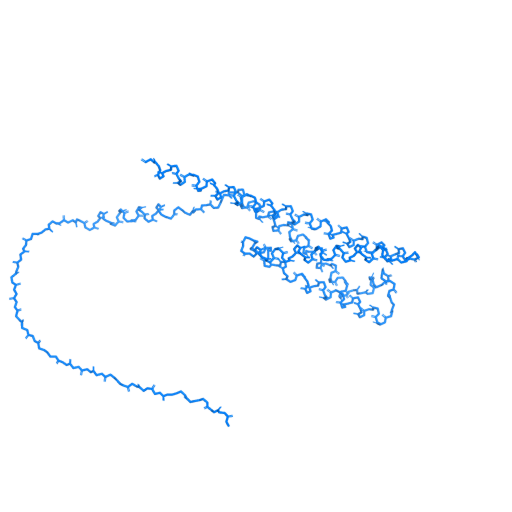.19 178 LEU A C 1
ATOM 1335 O O . LEU A 1 178 ? -10.516 1.487 3.706 1.00 98.19 178 LEU A O 1
ATOM 1339 N N . MET A 1 179 ? -8.451 1.733 2.860 1.00 98.44 179 MET A N 1
ATOM 1340 C CA . MET A 1 179 ? -7.761 1.503 4.128 1.00 98.44 179 MET A CA 1
ATOM 1341 C C . MET A 1 179 ? -7.982 2.650 5.114 1.00 98.44 179 MET A C 1
ATOM 1343 O O . MET A 1 179 ? -8.303 2.401 6.276 1.00 98.44 179 MET A O 1
ATOM 1347 N N . SER A 1 180 ? -7.861 3.904 4.673 1.00 98.38 180 SER A N 1
ATOM 1348 C CA . SER A 1 180 ? -8.050 5.067 5.548 1.00 98.38 180 SER A CA 1
ATOM 1349 C C . SER A 1 180 ? -9.493 5.186 6.046 1.00 98.38 180 SER A C 1
ATOM 1351 O O . SER A 1 180 ? -9.700 5.442 7.234 1.00 98.38 180 SER A O 1
ATOM 1353 N N . ALA A 1 181 ? -10.489 4.921 5.194 1.00 98.44 181 ALA A N 1
ATOM 1354 C CA . ALA A 1 181 ? -11.898 4.953 5.575 1.00 98.44 181 ALA A CA 1
ATOM 1355 C C . ALA A 1 181 ? -12.236 3.874 6.614 1.00 98.44 181 ALA A C 1
ATOM 1357 O O . ALA A 1 181 ? -12.813 4.177 7.663 1.00 98.44 181 ALA A O 1
ATOM 1358 N N . SER A 1 182 ? -11.841 2.621 6.364 1.00 98.25 182 SER A N 1
ATOM 1359 C CA . SER A 1 182 ? -12.088 1.515 7.301 1.00 98.25 182 SER A CA 1
ATOM 1360 C C . SER A 1 182 ? -11.355 1.717 8.632 1.00 98.25 182 SER A C 1
ATOM 1362 O O . SER A 1 182 ? -11.942 1.535 9.704 1.00 98.25 182 SER A O 1
ATOM 1364 N N . TRP A 1 183 ? -10.095 2.157 8.583 1.00 98.19 183 TRP A N 1
ATOM 1365 C CA . TRP A 1 183 ? -9.287 2.433 9.769 1.00 98.19 183 TRP A CA 1
ATOM 1366 C C . TRP A 1 183 ? -9.837 3.603 10.586 1.00 98.19 183 TRP A C 1
ATOM 1368 O O . TRP A 1 183 ? -10.025 3.487 11.800 1.00 98.19 183 TRP A O 1
ATOM 1378 N N . GLY A 1 184 ? -10.172 4.712 9.924 1.00 97.62 184 GLY A N 1
ATOM 1379 C CA . GLY A 1 184 ? -10.791 5.875 10.551 1.00 97.62 184 GLY A CA 1
ATOM 1380 C C . GLY A 1 184 ? -12.115 5.518 11.224 1.00 97.62 184 GLY A C 1
ATOM 1381 O O . GLY A 1 184 ? -12.345 5.895 12.375 1.00 97.62 184 GLY A O 1
ATOM 1382 N N . PHE A 1 185 ? -12.952 4.714 10.564 1.00 97.75 185 PHE A N 1
ATOM 1383 C CA . PHE A 1 185 ? -14.207 4.234 11.136 1.00 97.75 185 PHE A CA 1
ATOM 1384 C C . PHE A 1 185 ? -13.998 3.392 12.403 1.00 97.75 185 PHE A C 1
ATOM 1386 O O . PHE A 1 185 ? -14.675 3.621 13.411 1.00 97.75 185 PHE A O 1
ATOM 1393 N N . LEU A 1 186 ? -13.029 2.468 12.403 1.00 97.06 186 LEU A N 1
ATOM 1394 C CA . LEU A 1 186 ? -12.683 1.682 13.591 1.00 97.06 186 LEU A CA 1
ATOM 1395 C C . LEU A 1 186 ? -12.241 2.585 14.754 1.00 97.06 186 LEU A C 1
ATOM 1397 O O . LEU A 1 186 ? -12.752 2.445 15.867 1.00 97.06 186 LEU A O 1
ATOM 1401 N N . LEU A 1 187 ? -11.356 3.555 14.498 1.00 96.38 187 LEU A N 1
ATOM 1402 C CA . LEU A 1 187 ? -10.891 4.498 15.521 1.00 96.38 187 LEU A CA 1
ATOM 1403 C C . LEU A 1 187 ? -12.032 5.354 16.088 1.00 96.38 187 LEU A C 1
ATOM 1405 O O . LEU A 1 187 ? -12.079 5.608 17.295 1.00 96.38 187 LEU A O 1
ATOM 1409 N N . LEU A 1 188 ? -12.970 5.788 15.244 1.00 96.50 188 LEU A N 1
ATOM 1410 C CA . LEU A 1 188 ? -14.150 6.538 15.676 1.00 96.50 188 LEU A CA 1
ATOM 1411 C C . LEU A 1 188 ? -15.060 5.692 16.574 1.00 96.50 188 LEU A C 1
ATOM 1413 O O . LEU A 1 188 ? -15.513 6.178 17.613 1.00 96.50 188 LEU A O 1
ATOM 1417 N N . LEU A 1 189 ? -15.306 4.429 16.216 1.00 95.44 189 LEU A N 1
ATOM 1418 C CA . LEU A 1 189 ? -16.121 3.525 17.029 1.00 95.44 189 LEU A CA 1
ATOM 1419 C C . LEU A 1 189 ? -15.484 3.237 18.389 1.00 95.44 189 LEU A C 1
ATOM 1421 O O . LEU A 1 189 ? -16.170 3.321 19.409 1.00 95.44 189 LEU A O 1
ATOM 1425 N N . GLU A 1 190 ? -14.184 2.950 18.429 1.00 93.81 190 GLU A N 1
ATOM 1426 C CA . GLU A 1 190 ? -13.467 2.727 19.688 1.00 93.81 190 GLU A CA 1
ATOM 1427 C C . GLU A 1 190 ? -13.536 3.952 20.611 1.00 93.81 190 GLU A C 1
ATOM 1429 O O . GLU A 1 190 ? -13.787 3.814 21.812 1.00 93.81 190 GLU A O 1
ATOM 1434 N N . ARG A 1 191 ? -13.376 5.162 20.054 1.00 93.44 191 ARG A N 1
ATOM 1435 C CA . ARG A 1 191 ? -13.507 6.417 20.811 1.00 93.44 191 ARG A CA 1
ATOM 1436 C C . ARG A 1 191 ? -14.906 6.574 21.407 1.00 93.44 191 ARG A C 1
ATOM 1438 O O . ARG A 1 191 ? -15.016 6.876 22.594 1.00 93.44 191 ARG A O 1
ATOM 1445 N N . ARG A 1 192 ? -15.963 6.319 20.627 1.00 93.88 192 ARG A N 1
ATOM 1446 C CA . ARG A 1 192 ? -17.359 6.413 21.100 1.00 93.88 192 ARG A CA 1
ATOM 1447 C C . ARG A 1 192 ? -17.671 5.403 22.202 1.00 93.88 192 ARG A C 1
ATOM 1449 O O . ARG A 1 192 ? -18.304 5.759 23.196 1.00 93.88 192 ARG A O 1
ATOM 1456 N N . VAL A 1 193 ? -17.198 4.164 22.061 1.00 92.25 193 VAL A N 1
ATOM 1457 C CA . VAL A 1 193 ? -17.357 3.122 23.089 1.00 92.25 193 VAL A CA 1
ATOM 1458 C C . VAL A 1 193 ? -16.663 3.538 24.385 1.00 92.25 193 VAL A C 1
ATOM 1460 O O . VAL A 1 193 ? -17.277 3.490 25.449 1.00 92.25 193 VAL A O 1
ATOM 1463 N N . LYS A 1 194 ? -15.412 4.009 24.301 1.00 91.31 194 LYS A N 1
ATOM 1464 C CA . LYS A 1 194 ? -14.649 4.457 25.474 1.00 91.31 194 LYS A CA 1
ATOM 1465 C C . LYS A 1 194 ? -15.327 5.635 26.180 1.00 91.31 194 LYS A C 1
ATOM 1467 O O . LYS A 1 194 ? -15.426 5.633 27.401 1.00 91.31 194 LYS A O 1
ATOM 1472 N N . GLN A 1 195 ? -15.829 6.615 25.428 1.00 91.88 195 GLN A N 1
ATOM 1473 C CA . GLN A 1 195 ? -16.558 7.760 25.984 1.00 91.88 195 GLN A CA 1
ATOM 1474 C C . GLN A 1 195 ? -17.866 7.350 26.670 1.00 91.88 195 GLN A C 1
ATOM 1476 O O . GLN A 1 195 ? -18.172 7.868 27.740 1.00 91.88 195 GLN A O 1
ATOM 1481 N N . SER A 1 196 ? -18.611 6.409 26.085 1.00 90.38 196 SER A N 1
ATOM 1482 C CA . SER A 1 196 ? -19.861 5.904 26.670 1.00 90.38 196 SER A CA 1
ATOM 1483 C C . SER A 1 196 ? -19.601 5.198 28.004 1.00 90.38 196 SER A C 1
ATOM 1485 O O . SER A 1 196 ? -20.276 5.477 28.989 1.00 90.38 196 SER A O 1
ATOM 1487 N N . ALA A 1 197 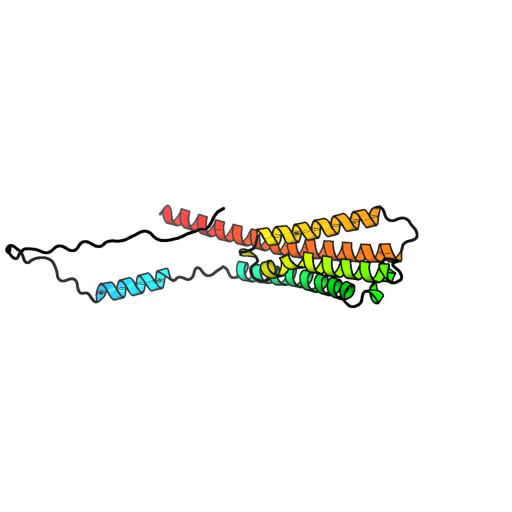? -18.556 4.365 28.065 1.00 89.31 197 ALA A N 1
ATOM 1488 C CA . ALA A 1 197 ? -18.149 3.690 29.297 1.00 89.31 197 ALA A CA 1
ATOM 1489 C C . ALA A 1 197 ? -17.680 4.673 30.387 1.00 89.31 197 ALA A C 1
ATOM 1491 O O . ALA A 1 197 ? -17.997 4.495 31.561 1.00 89.31 197 ALA A O 1
ATOM 1492 N N . LEU A 1 198 ? -16.949 5.731 30.008 1.00 91.19 198 LEU A N 1
ATOM 1493 C CA . LEU A 1 198 ? -16.525 6.776 30.946 1.00 91.19 198 LEU A CA 1
ATOM 1494 C C . LEU A 1 198 ? -17.716 7.566 31.502 1.00 91.19 198 LEU A C 1
ATOM 1496 O O . LEU A 1 198 ? -17.766 7.794 32.706 1.00 91.19 198 LEU A O 1
ATOM 1500 N N . ARG A 1 199 ? -18.682 7.946 30.654 1.00 91.50 199 ARG A N 1
ATOM 1501 C CA . ARG A 1 199 ? -19.902 8.648 31.090 1.00 91.50 199 ARG A CA 1
ATOM 1502 C C . ARG A 1 199 ? -20.711 7.815 32.080 1.00 91.50 199 ARG A C 1
ATOM 1504 O O . ARG A 1 199 ? -21.050 8.320 33.141 1.00 91.50 199 ARG A O 1
ATOM 1511 N N . GLN A 1 200 ? -20.928 6.536 31.775 1.00 89.75 200 GLN A N 1
ATOM 1512 C CA . GLN A 1 200 ? -21.647 5.623 32.664 1.00 89.75 200 GLN A CA 1
ATOM 1513 C C . GLN A 1 200 ? -20.948 5.475 34.025 1.00 89.75 200 GLN A C 1
ATOM 1515 O O . GLN A 1 200 ? -21.603 5.457 35.061 1.00 89.75 200 GLN A O 1
ATOM 1520 N N . LYS A 1 201 ? -19.609 5.409 34.047 1.00 88.38 201 LYS A N 1
ATOM 1521 C CA . LYS A 1 201 ? -18.845 5.327 35.301 1.00 88.38 201 LYS A CA 1
ATOM 1522 C C . LYS A 1 201 ? -18.988 6.590 36.165 1.00 88.38 201 LYS A C 1
ATOM 1524 O O . LYS A 1 201 ? -19.038 6.475 37.385 1.00 88.38 201 LYS A O 1
ATOM 1529 N N . ILE A 1 202 ? -19.042 7.772 35.546 1.00 90.69 202 ILE A N 1
ATOM 1530 C CA . ILE A 1 202 ? -19.231 9.057 36.245 1.00 90.69 202 ILE A CA 1
ATOM 1531 C C . ILE A 1 202 ? -20.638 9.149 36.849 1.00 90.69 202 ILE A C 1
ATOM 1533 O O . ILE A 1 202 ? -20.774 9.559 37.998 1.00 90.69 202 ILE A O 1
ATOM 1537 N N . GLU A 1 203 ? -21.662 8.738 36.100 1.00 89.06 203 GLU A N 1
ATOM 1538 C CA . GLU A 1 203 ? -23.054 8.725 36.565 1.00 89.06 203 GLU A CA 1
ATOM 1539 C C . GLU A 1 203 ? -23.234 7.797 37.775 1.00 89.06 203 GLU A C 1
ATOM 1541 O O . GLU A 1 203 ? -23.751 8.229 38.798 1.00 89.06 203 GLU A O 1
ATOM 1546 N N . ILE A 1 204 ? -22.692 6.573 37.716 1.00 87.50 204 ILE A N 1
ATOM 1547 C CA . ILE A 1 204 ? -22.753 5.612 38.833 1.00 87.50 204 ILE A CA 1
ATOM 1548 C C . ILE A 1 204 ? -22.013 6.126 40.075 1.00 87.50 204 ILE A C 1
ATOM 1550 O O . ILE A 1 204 ? -22.465 5.896 41.186 1.00 87.50 204 ILE A O 1
ATOM 1554 N N . SER A 1 205 ? -20.879 6.815 39.910 1.00 83.38 205 SER A N 1
ATOM 1555 C CA . SER A 1 205 ? -20.106 7.347 41.043 1.00 83.38 205 SER A CA 1
ATOM 1556 C C . SER A 1 205 ? -20.736 8.586 41.694 1.00 83.38 205 SER A C 1
ATOM 1558 O O . SER A 1 205 ? -20.219 9.043 42.713 1.00 83.38 205 SER A O 1
ATOM 1560 N N . SER A 1 206 ? -21.772 9.164 41.080 1.00 81.69 206 SER A N 1
ATOM 1561 C CA . SER A 1 206 ? -22.474 10.357 41.572 1.00 81.69 206 SER A CA 1
ATOM 1562 C C . SER A 1 206 ? -23.776 10.016 42.318 1.00 81.69 206 SER A C 1
ATOM 1564 O O . SER A 1 206 ? -24.437 10.933 42.806 1.00 81.69 206 SER A O 1
ATOM 1566 N N . CYS A 1 207 ? -24.143 8.731 42.388 1.00 66.25 207 CYS A N 1
ATOM 1567 C CA . CYS A 1 207 ? -25.262 8.187 43.164 1.00 66.25 207 CYS A CA 1
ATOM 1568 C C . CYS A 1 207 ? -24.755 7.511 44.440 1.00 66.25 207 CYS A C 1
ATOM 1570 O O . CYS A 1 207 ? -25.483 7.595 45.452 1.00 66.25 207 CYS A O 1
#

pLDDT: mean 82.03, std 23.39, range [31.98, 98.62]

Sequence (207 aa):
MRSFNPRSAAPVQDNTGKASAPIAQNDSQLNSDPTDQSATNRKIGKDSASLQKVPRRVTVATWVVRLCFAFVFVVNVQCALGFALTPEAYMGAYELAGVPGRVATQGIGIAFLMWNCTYPPVIWQPCRHRALAGVVLAQQIVGLVGESLIRATLPVGHDLLASSVDLFITFDAAGLLLMSASWGFLLLLERRVKQSALRQKIEISSC